Protein AF-A0A0C5XT90-F1 (afdb_monomer_lite)

pLDDT: mean 80.11, std 12.16, range [28.3, 94.81]

Structure (mmCIF, N/CA/C/O backbone):
data_AF-A0A0C5XT90-F1
#
_entry.id   AF-A0A0C5XT90-F1
#
loop_
_atom_site.group_PDB
_atom_site.id
_atom_site.type_symbol
_atom_site.label_atom_id
_atom_site.label_alt_id
_atom_site.label_comp_id
_atom_site.label_asym_id
_atom_site.label_entity_id
_atom_site.label_seq_id
_atom_site.pdbx_PDB_ins_code
_atom_site.Cartn_x
_atom_site.Cartn_y
_atom_site.Cartn_z
_atom_site.occupancy
_atom_site.B_iso_or_equiv
_atom_site.auth_seq_id
_atom_site.auth_comp_id
_atom_site.auth_asym_id
_atom_site.auth_atom_id
_atom_site.pdbx_PDB_model_num
ATOM 1 N N . MET A 1 1 ? -34.344 -8.336 -0.051 1.00 32.56 1 MET A N 1
ATOM 2 C CA . MET A 1 1 ? -32.950 -7.925 -0.331 1.00 32.56 1 MET A CA 1
ATOM 3 C C . MET A 1 1 ? -32.038 -8.802 0.507 1.00 32.56 1 MET A C 1
ATOM 5 O O . MET A 1 1 ? -32.197 -8.804 1.716 1.00 32.56 1 MET A O 1
ATOM 9 N N . ARG A 1 2 ? -31.184 -9.629 -0.109 1.00 28.30 2 ARG A N 1
ATOM 10 C CA . ARG A 1 2 ? -30.210 -10.451 0.628 1.00 28.30 2 ARG A CA 1
ATOM 11 C C . ARG A 1 2 ? -28.995 -9.582 0.935 1.00 28.30 2 ARG A C 1
ATOM 13 O O . ARG A 1 2 ? -28.299 -9.183 0.006 1.00 28.30 2 ARG A O 1
ATOM 20 N N . GLU A 1 3 ? -28.778 -9.278 2.208 1.00 34.88 3 GLU A N 1
ATOM 21 C CA . GLU A 1 3 ? -27.531 -8.685 2.687 1.00 34.88 3 GLU A CA 1
ATOM 22 C C . GLU A 1 3 ? -26.372 -9.619 2.315 1.00 34.88 3 GLU A C 1
ATOM 24 O O . GLU A 1 3 ? -26.352 -10.796 2.684 1.00 34.88 3 GLU A O 1
ATOM 29 N N . GLN A 1 4 ? -25.430 -9.120 1.511 1.00 30.73 4 GLN A N 1
ATOM 30 C CA . GLN A 1 4 ? -24.188 -9.831 1.231 1.00 30.73 4 GLN A CA 1
ATOM 31 C C . GLN A 1 4 ? -23.351 -9.836 2.512 1.00 30.73 4 GLN A C 1
ATOM 33 O O . GLN A 1 4 ? -22.736 -8.836 2.875 1.00 30.73 4 GLN A O 1
ATOM 38 N N . LEU A 1 5 ? -23.374 -10.980 3.198 1.00 31.75 5 LEU A N 1
ATOM 39 C CA . LEU A 1 5 ? -22.486 -11.332 4.305 1.00 31.75 5 LEU A CA 1
ATOM 40 C C . LEU A 1 5 ? -21.018 -10.987 3.981 1.00 31.75 5 LEU A C 1
ATOM 42 O O . LEU A 1 5 ? -20.616 -11.060 2.814 1.00 31.75 5 LEU A O 1
ATOM 46 N N . PRO A 1 6 ? -20.189 -10.669 4.993 1.00 38.31 6 PRO A N 1
ATOM 47 C CA . PRO A 1 6 ? -18.766 -10.450 4.781 1.00 38.31 6 PRO A CA 1
ATOM 48 C C . PRO A 1 6 ? -18.140 -11.702 4.155 1.00 38.31 6 PRO A C 1
ATOM 50 O O . PRO A 1 6 ? -18.377 -12.826 4.601 1.00 38.31 6 PRO A O 1
ATOM 53 N N . LEU A 1 7 ? -17.363 -11.479 3.094 1.00 38.12 7 LEU A N 1
ATOM 54 C CA . LEU A 1 7 ? -16.611 -12.485 2.343 1.00 38.12 7 LEU A CA 1
ATOM 55 C C . LEU A 1 7 ? -15.957 -13.497 3.294 1.00 38.12 7 LEU A C 1
ATOM 57 O O . LEU A 1 7 ? -15.260 -13.111 4.238 1.00 38.12 7 LEU A O 1
ATOM 61 N N . ARG A 1 8 ? -16.193 -14.795 3.062 1.00 36.00 8 ARG A N 1
ATOM 62 C CA . ARG A 1 8 ? -15.641 -15.855 3.915 1.00 36.00 8 ARG A CA 1
ATOM 63 C C . ARG A 1 8 ? -14.102 -15.772 3.907 1.00 36.00 8 ARG A C 1
ATOM 65 O O . ARG A 1 8 ? -13.520 -15.550 2.846 1.00 36.00 8 ARG A O 1
ATOM 72 N N . PRO A 1 9 ? -13.409 -16.047 5.030 1.00 40.91 9 PRO A N 1
ATOM 73 C CA . PRO A 1 9 ? -11.946 -15.920 5.159 1.00 40.91 9 PRO A CA 1
ATOM 74 C C . PRO A 1 9 ? -11.095 -16.734 4.160 1.00 40.91 9 PRO A C 1
ATOM 76 O O . PRO A 1 9 ? -9.882 -16.538 4.075 1.00 40.91 9 PRO A O 1
ATOM 79 N N . ALA A 1 10 ? -11.706 -17.664 3.418 1.00 51.47 10 ALA A N 1
ATOM 80 C CA . ALA A 1 10 ? -11.056 -18.552 2.459 1.00 51.47 10 ALA A CA 1
ATOM 81 C C . ALA A 1 10 ? -11.166 -18.104 0.988 1.00 51.47 10 ALA A C 1
ATOM 83 O O . ALA A 1 10 ? -10.516 -18.713 0.142 1.00 51.47 10 ALA A O 1
ATOM 84 N N . GLU A 1 11 ? -11.961 -17.078 0.675 1.00 69.88 11 GLU A N 1
ATOM 85 C CA . GLU A 1 11 ? -12.307 -16.737 -0.706 1.00 69.88 11 GLU A CA 1
ATOM 86 C C . GLU A 1 11 ? -11.321 -15.730 -1.316 1.00 69.88 11 GLU A C 1
ATOM 88 O O . GLU A 1 11 ? -10.961 -14.722 -0.704 1.00 69.88 11 GLU A O 1
ATOM 93 N N . PHE A 1 12 ? -10.858 -16.026 -2.531 1.00 81.94 12 PHE A N 1
ATOM 94 C CA . PHE A 1 12 ? -10.057 -15.104 -3.325 1.00 81.94 12 PHE A CA 1
ATOM 95 C C . PHE A 1 12 ? -10.968 -14.047 -3.941 1.00 81.94 12 PHE A C 1
ATOM 97 O O . PHE A 1 12 ? -11.920 -14.373 -4.649 1.00 81.94 12 PHE A O 1
ATOM 104 N N . VAL A 1 13 ? -10.652 -12.778 -3.709 1.00 86.81 13 VAL A N 1
ATOM 105 C CA . VAL A 1 13 ? -11.411 -11.644 -4.249 1.00 86.81 13 VAL A CA 1
ATOM 106 C C . VAL A 1 13 ? -10.569 -10.842 -5.212 1.00 86.81 13 VAL A C 1
ATOM 108 O O . VAL A 1 13 ? -9.346 -10.826 -5.102 1.00 86.81 13 VAL A O 1
ATOM 111 N N . LYS A 1 14 ? -11.213 -10.138 -6.144 1.00 88.50 14 LYS A N 1
ATOM 112 C CA . LYS A 1 14 ? -10.517 -9.242 -7.074 1.00 88.50 14 LYS A CA 1
ATOM 113 C C . LYS A 1 14 ? -9.660 -8.269 -6.284 1.00 88.50 14 LYS A C 1
ATOM 115 O O . LYS A 1 14 ? -10.138 -7.697 -5.313 1.00 88.50 14 LYS A O 1
ATOM 120 N N . ILE A 1 15 ? -8.421 -8.043 -6.705 1.00 89.19 15 ILE A N 1
ATOM 121 C CA . ILE A 1 15 ? -7.445 -7.246 -5.947 1.00 89.19 15 ILE A CA 1
ATOM 122 C C . ILE A 1 15 ? -7.966 -5.866 -5.512 1.00 89.19 15 ILE A C 1
ATOM 124 O O . ILE A 1 15 ? -7.702 -5.428 -4.394 1.00 89.19 15 ILE A O 1
ATOM 128 N N . ARG A 1 16 ? -8.771 -5.210 -6.356 1.00 88.38 16 ARG A N 1
ATOM 129 C CA . ARG A 1 16 ? -9.437 -3.941 -6.035 1.00 88.38 16 ARG A CA 1
ATOM 130 C C . ARG A 1 16 ? -10.463 -4.086 -4.912 1.00 88.38 16 ARG A C 1
ATOM 132 O O . ARG A 1 16 ? -10.484 -3.270 -3.997 1.00 88.38 16 ARG A O 1
ATOM 139 N N . ASP A 1 17 ? -11.313 -5.102 -4.991 1.00 86.25 17 ASP A N 1
ATOM 140 C CA . ASP A 1 17 ? -12.311 -5.391 -3.957 1.00 86.25 17 ASP A CA 1
ATOM 141 C C . ASP A 1 17 ? -11.611 -5.852 -2.672 1.00 86.25 17 ASP A C 1
ATOM 143 O O . ASP A 1 17 ? -12.034 -5.517 -1.570 1.00 86.25 17 ASP A O 1
ATOM 147 N N . GLY A 1 18 ? -10.461 -6.512 -2.825 1.00 87.06 18 GLY A N 1
ATOM 148 C CA . GLY A 1 18 ? -9.518 -6.811 -1.765 1.00 87.06 18 GLY A CA 1
ATOM 149 C C . GLY A 1 18 ? -9.015 -5.551 -1.062 1.00 87.06 18 GLY A C 1
ATOM 150 O O . GLY A 1 18 ? -9.067 -5.467 0.156 1.00 87.06 18 GLY A O 1
ATOM 151 N N . TYR A 1 19 ? -8.599 -4.528 -1.805 1.00 89.06 19 TYR A N 1
ATOM 152 C CA . TYR A 1 19 ? -8.209 -3.245 -1.217 1.00 89.06 19 TYR A CA 1
ATOM 153 C C . TYR A 1 19 ? -9.380 -2.555 -0.490 1.00 89.06 19 TYR A C 1
ATOM 155 O O . TYR A 1 19 ? -9.215 -2.062 0.622 1.00 89.06 19 TYR A O 1
ATOM 163 N N . ILE A 1 20 ? -10.589 -2.578 -1.060 1.00 86.12 20 ILE A N 1
ATOM 164 C CA . ILE A 1 20 ? -11.799 -2.015 -0.429 1.00 86.12 20 ILE A CA 1
ATOM 165 C C . ILE A 1 20 ? -12.125 -2.740 0.888 1.00 86.12 20 ILE A C 1
ATOM 167 O O . ILE A 1 20 ? -12.405 -2.102 1.904 1.00 86.12 20 ILE A O 1
ATOM 171 N N . ALA A 1 21 ? -12.049 -4.070 0.893 1.00 80.94 21 ALA A N 1
ATOM 172 C CA . ALA A 1 21 ? -12.290 -4.883 2.079 1.00 80.94 21 ALA A CA 1
ATOM 173 C C . ALA A 1 21 ? -11.153 -4.769 3.111 1.00 80.94 21 ALA A C 1
ATOM 175 O O . ALA A 1 21 ? -11.422 -4.737 4.312 1.00 80.94 21 ALA A O 1
ATOM 176 N N . PHE A 1 22 ? -9.902 -4.618 2.665 1.00 81.94 22 PHE A N 1
ATOM 177 C CA . PHE A 1 22 ? -8.748 -4.286 3.509 1.00 81.94 22 PHE A CA 1
ATOM 178 C C . PHE A 1 22 ? -8.941 -2.936 4.211 1.00 81.94 22 PHE A C 1
ATOM 180 O O . PHE A 1 22 ? -8.519 -2.751 5.354 1.00 81.94 22 PHE A O 1
ATOM 187 N N . LEU A 1 23 ? -9.672 -2.024 3.560 1.00 79.69 23 LEU A N 1
ATOM 188 C CA . LEU A 1 23 ? -10.110 -0.763 4.139 1.00 79.69 23 LEU A CA 1
ATOM 189 C C . LEU A 1 23 ? -11.369 -0.859 5.034 1.00 79.69 23 LEU A C 1
ATOM 191 O O . LEU A 1 23 ? -11.885 0.169 5.473 1.00 79.69 23 LEU A O 1
ATOM 195 N N . LYS A 1 24 ? -11.922 -2.059 5.266 1.00 76.81 24 LYS A N 1
ATOM 196 C CA . LYS A 1 24 ? -13.203 -2.279 5.971 1.00 76.81 24 LYS A CA 1
ATOM 197 C C . LYS A 1 24 ? -14.369 -1.450 5.408 1.00 76.81 24 LYS A C 1
ATOM 199 O O . LYS A 1 24 ? -15.300 -1.098 6.129 1.00 76.81 24 LYS A O 1
ATOM 204 N N . ARG A 1 25 ? -14.338 -1.135 4.111 1.00 78.31 25 ARG A N 1
ATOM 205 C CA . ARG A 1 25 ? -15.450 -0.459 3.434 1.00 78.31 25 ARG A CA 1
ATOM 206 C C . ARG A 1 25 ? -16.503 -1.483 2.992 1.00 78.31 25 ARG A C 1
ATOM 208 O O . ARG A 1 25 ? -16.140 -2.625 2.700 1.00 78.31 25 ARG A O 1
ATOM 215 N N . PRO A 1 26 ? -17.791 -1.096 2.920 1.00 73.94 26 PRO A N 1
ATOM 216 C CA . PRO A 1 26 ? -18.847 -1.979 2.437 1.00 73.94 26 PRO A CA 1
ATOM 217 C C . PRO A 1 26 ? -18.529 -2.556 1.054 1.00 73.94 26 PRO A C 1
ATOM 219 O O . PRO A 1 26 ? -17.969 -1.866 0.190 1.00 73.94 26 PRO A O 1
ATOM 222 N N . ALA A 1 27 ? -18.918 -3.810 0.826 1.00 68.12 27 ALA A N 1
ATOM 223 C CA . ALA A 1 27 ? -18.843 -4.419 -0.497 1.00 68.12 27 ALA A CA 1
ATOM 224 C C . ALA A 1 27 ? -19.627 -3.573 -1.517 1.00 68.12 27 ALA A C 1
ATOM 226 O O . ALA A 1 27 ? -20.701 -3.056 -1.217 1.00 68.12 27 ALA A O 1
ATOM 227 N N . GLY A 1 28 ? -19.064 -3.387 -2.712 1.00 72.50 28 GLY A N 1
ATOM 228 C CA . GLY A 1 28 ? -19.656 -2.535 -3.749 1.00 72.50 28 GLY A CA 1
ATOM 229 C C . GLY A 1 28 ? -19.322 -1.042 -3.638 1.00 72.50 28 GLY A C 1
ATOM 230 O O . GLY A 1 28 ? -19.725 -0.279 -4.515 1.00 72.50 28 GLY A O 1
ATOM 231 N N . THR A 1 29 ? -18.540 -0.611 -2.636 1.00 82.19 29 THR A N 1
ATOM 232 C CA . THR A 1 29 ? -18.035 0.772 -2.578 1.00 82.19 29 THR A CA 1
ATOM 233 C C . THR A 1 29 ? -17.266 1.113 -3.861 1.00 82.19 29 THR A C 1
ATOM 235 O O . THR A 1 29 ? -16.325 0.420 -4.256 1.00 82.19 29 THR A O 1
ATOM 238 N N . ALA A 1 30 ? -17.651 2.199 -4.533 1.00 85.31 30 ALA A N 1
ATOM 239 C CA . ALA A 1 30 ? -16.932 2.667 -5.710 1.00 85.31 30 ALA A CA 1
ATOM 240 C C . ALA A 1 30 ? -15.522 3.129 -5.309 1.00 85.31 30 ALA A C 1
ATOM 242 O O . ALA A 1 30 ? -15.357 3.876 -4.350 1.00 85.31 30 ALA A O 1
ATOM 243 N N . LEU A 1 31 ? -14.491 2.743 -6.068 1.00 84.56 31 LEU A N 1
ATOM 244 C CA . LEU A 1 31 ? -13.114 3.166 -5.781 1.00 84.56 31 LEU A CA 1
ATOM 245 C C . LEU A 1 31 ? -12.967 4.689 -5.841 1.00 84.56 31 LEU A C 1
ATOM 247 O O . LEU A 1 31 ? -12.172 5.248 -5.100 1.00 84.56 31 LEU A O 1
ATOM 251 N N . THR A 1 32 ? -13.780 5.351 -6.664 1.00 86.06 32 THR A N 1
ATOM 252 C CA . THR A 1 32 ? -13.848 6.812 -6.769 1.00 86.06 32 THR A CA 1
ATOM 253 C C . THR A 1 32 ? -14.343 7.494 -5.494 1.00 86.06 32 THR A C 1
ATOM 255 O O . THR A 1 32 ? -14.062 8.670 -5.303 1.00 86.06 32 THR A O 1
ATOM 258 N N . ALA A 1 33 ? -15.034 6.767 -4.607 1.00 83.69 33 ALA A N 1
ATOM 259 C CA . ALA A 1 33 ? -15.420 7.248 -3.280 1.00 83.69 33 ALA A CA 1
ATOM 260 C C . ALA A 1 33 ? -14.286 7.119 -2.241 1.00 83.69 33 ALA A C 1
ATOM 262 O O . ALA A 1 33 ? -14.395 7.651 -1.142 1.00 83.69 33 ALA A O 1
ATOM 263 N N . ILE A 1 34 ? -13.209 6.396 -2.570 1.00 84.62 34 ILE A N 1
ATOM 264 C CA . ILE A 1 34 ? -12.036 6.182 -1.706 1.00 84.62 34 ILE A CA 1
ATOM 265 C C . ILE A 1 34 ? -10.848 7.007 -2.213 1.00 84.62 34 ILE A C 1
ATOM 267 O O . ILE A 1 34 ? -10.128 7.615 -1.422 1.00 84.62 34 ILE A O 1
ATOM 271 N N . ILE A 1 35 ? -10.643 7.022 -3.530 1.00 86.69 35 ILE A N 1
ATOM 272 C CA . ILE A 1 35 ? -9.590 7.763 -4.220 1.00 86.69 35 ILE A CA 1
ATOM 273 C C . ILE A 1 35 ? -10.256 8.583 -5.330 1.00 86.69 35 ILE A C 1
ATOM 275 O O . ILE A 1 35 ? -10.792 7.984 -6.267 1.00 86.69 35 ILE A O 1
ATOM 279 N N . PRO A 1 36 ? -10.217 9.926 -5.262 1.00 86.69 36 PRO A N 1
ATOM 280 C CA . PRO A 1 36 ? -10.809 10.791 -6.272 1.00 86.69 36 PRO A CA 1
ATOM 281 C C . PRO A 1 36 ? -10.319 10.475 -7.688 1.00 86.69 36 PRO A C 1
ATOM 283 O O . PRO A 1 36 ? -9.172 10.080 -7.914 1.00 86.69 36 PRO A O 1
ATOM 286 N N . THR A 1 37 ? -11.184 10.698 -8.676 1.00 86.19 37 THR A N 1
ATOM 287 C CA . THR A 1 37 ? -10.867 10.488 -10.098 1.00 86.19 37 THR A CA 1
ATOM 288 C C . THR A 1 37 ? -9.695 11.341 -10.577 1.00 86.19 37 THR A C 1
ATOM 290 O O . THR A 1 37 ? -8.911 10.870 -11.400 1.00 86.19 37 THR A O 1
ATOM 293 N N . SER A 1 38 ? -9.530 12.551 -10.034 1.00 83.50 38 SER A N 1
ATOM 294 C CA . SER A 1 38 ? -8.382 13.428 -10.296 1.00 83.50 38 SER A CA 1
ATOM 295 C C . SER A 1 38 ? -7.058 12.757 -9.921 1.00 83.50 38 SER A C 1
ATOM 297 O O . SER A 1 38 ? -6.127 12.730 -10.725 1.00 83.50 38 SER A O 1
ATOM 299 N N . VAL A 1 39 ? -7.003 12.124 -8.747 1.00 83.56 39 VAL A N 1
ATOM 300 C CA . VAL A 1 39 ? -5.829 11.400 -8.241 1.00 83.56 39 VAL A CA 1
ATOM 301 C C . VAL A 1 39 ? -5.545 10.154 -9.076 1.00 83.56 39 VAL A C 1
ATOM 303 O O . VAL A 1 39 ? -4.409 9.935 -9.499 1.00 83.56 39 VAL A O 1
ATOM 306 N N . LEU A 1 40 ? -6.575 9.361 -9.389 1.00 85.38 40 LEU A N 1
ATOM 307 C CA . LEU A 1 40 ? -6.431 8.199 -10.275 1.00 85.38 40 LEU A CA 1
ATOM 308 C C . LEU A 1 40 ? -5.920 8.613 -11.667 1.00 85.38 40 LEU A C 1
ATOM 310 O O . LEU A 1 40 ? -5.049 7.951 -12.239 1.00 85.38 40 LEU A O 1
ATOM 314 N N . GLY A 1 41 ? -6.417 9.735 -12.196 1.00 84.50 41 GLY A N 1
ATOM 315 C CA . GLY A 1 41 ? -5.968 10.325 -13.455 1.00 84.50 41 GLY A CA 1
ATOM 316 C C . GLY A 1 41 ? -4.523 10.827 -13.402 1.00 84.50 41 GLY A C 1
ATOM 317 O O . GLY A 1 41 ? -3.761 10.606 -14.350 1.00 84.50 41 GLY A O 1
ATOM 318 N N . ALA A 1 42 ? -4.111 11.439 -12.290 1.00 82.56 42 ALA A N 1
ATOM 319 C CA . ALA A 1 42 ? -2.737 11.875 -12.060 1.00 82.56 42 ALA A CA 1
ATOM 320 C C . ALA A 1 42 ? -1.769 10.682 -12.011 1.00 82.56 42 ALA A C 1
ATOM 322 O O . ALA A 1 42 ? -0.760 10.692 -12.719 1.00 82.56 42 ALA A O 1
ATOM 323 N N . MET A 1 43 ? -2.118 9.614 -11.282 1.00 82.75 43 MET A N 1
ATOM 324 C CA . MET A 1 43 ? -1.344 8.365 -11.233 1.00 82.75 43 MET A CA 1
ATOM 325 C C . MET A 1 43 ? -1.200 7.724 -12.620 1.00 82.75 43 MET A C 1
ATOM 327 O O . MET A 1 43 ? -0.101 7.342 -13.025 1.00 82.75 43 MET A O 1
ATOM 331 N N . ALA A 1 44 ? -2.295 7.639 -13.382 1.00 84.44 44 ALA A N 1
ATOM 332 C CA . ALA A 1 44 ? -2.275 7.107 -14.743 1.00 84.44 44 ALA A CA 1
ATOM 333 C C . ALA A 1 44 ? -1.408 7.961 -15.685 1.00 84.44 44 ALA A C 1
ATOM 335 O O . ALA A 1 44 ? -0.640 7.432 -16.492 1.00 84.44 44 ALA A O 1
ATOM 336 N N . SER A 1 45 ? -1.499 9.287 -15.570 1.00 83.81 45 SER A N 1
ATOM 337 C CA . SER A 1 45 ? -0.708 10.228 -16.368 1.00 83.81 45 SER A CA 1
ATOM 338 C C . SER A 1 45 ? 0.779 10.147 -16.032 1.00 83.81 45 SER A C 1
ATOM 340 O O . SER A 1 45 ? 1.608 10.097 -16.943 1.00 83.81 45 SER A O 1
ATOM 342 N N . ALA A 1 46 ? 1.123 10.069 -14.745 1.00 79.88 46 ALA A N 1
ATOM 343 C CA . ALA A 1 46 ? 2.491 9.867 -14.290 1.00 79.88 46 ALA A CA 1
ATOM 344 C C . ALA A 1 46 ? 3.069 8.554 -14.832 1.00 79.88 46 ALA A C 1
ATOM 346 O O . ALA A 1 46 ? 4.153 8.562 -15.410 1.00 79.88 46 ALA A O 1
ATOM 347 N N . ALA A 1 47 ? 2.305 7.460 -14.789 1.00 79.62 47 ALA A N 1
ATOM 348 C CA . ALA A 1 47 ? 2.738 6.179 -15.343 1.00 79.62 47 ALA A CA 1
ATOM 349 C C . ALA A 1 47 ? 3.011 6.228 -16.852 1.00 79.62 47 ALA A C 1
ATOM 351 O O . ALA A 1 47 ? 4.032 5.713 -17.324 1.00 79.62 47 ALA A O 1
ATOM 352 N N . LYS A 1 48 ? 2.146 6.901 -17.623 1.00 82.81 48 LYS A N 1
ATOM 353 C CA . LYS A 1 48 ? 2.361 7.112 -19.064 1.00 82.81 48 LYS A CA 1
ATOM 354 C C . LYS A 1 48 ? 3.615 7.951 -19.334 1.00 82.81 48 LYS A C 1
ATOM 356 O O . LYS A 1 48 ? 4.414 7.587 -20.202 1.00 82.81 48 LYS A O 1
ATOM 361 N N . ARG A 1 49 ? 3.829 9.039 -18.581 1.00 80.00 49 ARG A N 1
ATOM 362 C CA . ARG A 1 49 ? 5.044 9.872 -18.681 1.00 80.00 49 ARG A CA 1
ATOM 363 C C . ARG A 1 49 ? 6.300 9.074 -18.330 1.00 80.00 49 ARG A C 1
ATOM 365 O O . ARG A 1 49 ? 7.256 9.084 -19.107 1.00 80.00 49 ARG A O 1
ATOM 372 N N . GLY A 1 50 ? 6.263 8.308 -17.242 1.00 77.44 50 GLY A N 1
ATOM 373 C CA . GLY A 1 50 ? 7.352 7.434 -16.811 1.00 77.44 50 GLY A CA 1
ATOM 374 C C . GLY A 1 50 ? 7.692 6.354 -17.844 1.00 77.44 50 GLY A C 1
ATOM 375 O O . GLY A 1 50 ? 8.866 6.052 -18.064 1.00 77.44 50 GLY A O 1
ATOM 376 N N . ARG A 1 51 ? 6.693 5.788 -18.540 1.00 79.12 51 ARG A N 1
ATOM 377 C CA . ARG A 1 51 ? 6.917 4.874 -19.679 1.00 79.12 51 ARG A CA 1
ATOM 378 C C . ARG A 1 51 ? 7.606 5.586 -20.846 1.00 79.12 51 ARG A C 1
ATOM 380 O O . ARG A 1 51 ? 8.621 5.095 -21.335 1.00 79.12 51 ARG A O 1
ATOM 387 N N . LYS A 1 52 ? 7.103 6.752 -21.272 1.00 81.75 52 LYS A N 1
ATOM 388 C CA . LYS A 1 52 ? 7.688 7.532 -22.382 1.00 81.75 52 LYS A CA 1
ATOM 389 C C . LYS A 1 52 ? 9.144 7.917 -22.096 1.00 81.75 52 LYS A C 1
ATOM 391 O O . LYS A 1 52 ? 10.002 7.745 -22.958 1.00 81.75 52 LYS A O 1
ATOM 396 N N . ARG A 1 53 ? 9.434 8.372 -20.873 1.00 77.81 53 ARG A N 1
ATOM 397 C CA . ARG A 1 53 ? 10.792 8.701 -20.418 1.00 77.81 53 ARG A CA 1
ATOM 398 C C . ARG A 1 53 ? 11.715 7.483 -20.447 1.00 77.81 53 ARG A C 1
ATOM 400 O O . ARG A 1 53 ? 12.811 7.587 -20.988 1.00 77.81 53 ARG A O 1
ATOM 407 N N . ARG A 1 54 ? 11.290 6.334 -19.907 1.00 77.31 54 ARG A N 1
ATOM 408 C CA . ARG A 1 54 ? 12.089 5.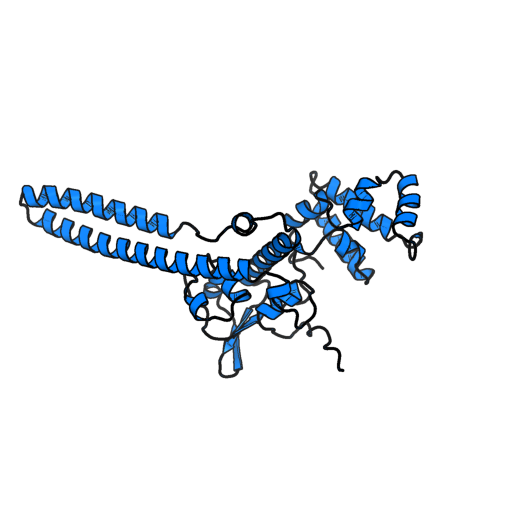093 -19.948 1.00 77.31 54 ARG A CA 1
ATOM 409 C C . ARG A 1 54 ? 12.393 4.656 -21.372 1.00 77.31 54 ARG A C 1
ATOM 411 O O . ARG A 1 54 ? 13.541 4.341 -21.655 1.00 77.31 54 ARG A O 1
ATOM 418 N N . ASN A 1 55 ? 11.412 4.714 -22.270 1.00 81.25 55 ASN A N 1
ATOM 419 C CA . ASN A 1 55 ? 11.641 4.420 -23.684 1.00 81.25 55 ASN A CA 1
ATOM 420 C C . ASN A 1 55 ? 12.697 5.359 -24.284 1.00 81.25 55 ASN A C 1
ATOM 422 O O . ASN A 1 55 ? 13.620 4.884 -24.934 1.00 81.25 55 ASN A O 1
ATOM 426 N N . GLY A 1 56 ? 12.619 6.666 -24.006 1.00 83.50 56 GLY A N 1
ATOM 427 C CA . GLY A 1 56 ? 13.637 7.628 -24.441 1.00 83.50 56 GLY A CA 1
ATOM 428 C C . GLY A 1 56 ? 15.030 7.339 -23.870 1.00 83.50 56 GLY A C 1
ATOM 429 O O . GLY A 1 56 ? 16.017 7.404 -24.595 1.00 83.50 56 GLY A O 1
ATOM 430 N N . LEU A 1 57 ? 15.121 6.955 -22.593 1.00 84.31 57 LEU A N 1
ATOM 431 C CA . LEU A 1 57 ? 16.388 6.589 -21.951 1.00 84.31 57 LEU A CA 1
ATOM 432 C C . LEU A 1 57 ? 16.970 5.283 -22.505 1.00 84.31 57 LEU A C 1
ATOM 434 O O . LEU A 1 57 ? 18.180 5.200 -22.689 1.00 84.31 57 LEU A O 1
ATOM 438 N N . HIS A 1 58 ? 16.137 4.286 -22.810 1.00 83.19 58 HIS A N 1
ATOM 439 C CA . HIS A 1 58 ? 16.573 3.063 -23.487 1.00 83.19 58 HIS A CA 1
ATOM 440 C C . HIS A 1 58 ? 17.073 3.347 -24.903 1.00 83.19 58 HIS A C 1
ATOM 442 O O . HIS A 1 58 ? 18.095 2.804 -25.314 1.00 83.19 58 HIS A O 1
ATOM 448 N N . LEU A 1 59 ? 16.403 4.240 -25.630 1.00 86.38 59 LEU A N 1
ATOM 449 C CA . LEU A 1 59 ? 16.820 4.651 -26.967 1.00 86.38 59 LEU A CA 1
ATOM 450 C C . LEU A 1 59 ? 18.155 5.412 -26.921 1.00 86.38 59 LEU A C 1
ATOM 452 O O . LEU A 1 59 ? 19.043 5.133 -27.719 1.00 86.38 59 LEU A O 1
ATOM 456 N N . ALA A 1 60 ? 18.346 6.283 -25.924 1.00 84.31 60 ALA A N 1
ATOM 457 C CA . ALA A 1 60 ? 19.623 6.953 -25.674 1.00 84.31 60 ALA A CA 1
ATOM 458 C C . ALA A 1 60 ? 20.744 5.969 -25.292 1.00 84.31 60 ALA A C 1
ATOM 460 O O . ALA A 1 60 ? 21.873 6.127 -25.748 1.00 84.31 60 ALA A O 1
ATOM 461 N N . GLN A 1 61 ? 20.446 4.932 -24.497 1.00 84.50 61 GLN A N 1
ATOM 462 C CA . GLN A 1 61 ? 21.402 3.860 -24.194 1.00 84.50 61 GLN A CA 1
ATOM 463 C C . GLN A 1 61 ? 21.811 3.098 -25.458 1.00 84.50 61 GLN A C 1
ATOM 465 O O . GLN A 1 61 ? 23.001 2.891 -25.672 1.00 84.50 61 GLN A O 1
ATOM 470 N N . LEU A 1 62 ? 20.849 2.709 -26.300 1.00 87.81 62 LEU A N 1
ATOM 471 C CA . LEU A 1 62 ? 21.112 2.006 -27.559 1.00 87.81 62 LEU A CA 1
ATOM 472 C C . LEU A 1 62 ? 21.935 2.864 -28.525 1.00 87.81 62 LEU A C 1
ATOM 474 O O . LEU A 1 62 ? 22.946 2.399 -29.043 1.00 87.81 62 LEU A O 1
ATOM 478 N N . ALA A 1 63 ? 21.549 4.127 -28.717 1.00 87.00 63 ALA A N 1
ATOM 479 C CA . ALA A 1 63 ? 22.286 5.063 -29.562 1.00 87.00 63 ALA A CA 1
ATOM 480 C C . ALA A 1 63 ? 23.724 5.265 -29.060 1.00 87.00 63 ALA A C 1
ATOM 482 O O . ALA A 1 63 ? 24.667 5.256 -29.844 1.00 87.00 63 ALA A O 1
ATOM 483 N N . SER A 1 64 ? 23.904 5.375 -27.744 1.00 86.25 64 SER A N 1
ATOM 484 C CA . SER A 1 64 ? 25.223 5.484 -27.127 1.00 86.25 64 SER A CA 1
ATOM 485 C C . SER A 1 64 ? 26.094 4.240 -27.364 1.00 86.25 64 SER A C 1
ATOM 487 O O . SER A 1 64 ? 27.270 4.382 -27.692 1.00 86.25 64 SER A O 1
ATOM 489 N N . VAL A 1 65 ? 25.529 3.028 -27.295 1.00 88.50 65 VAL A N 1
ATOM 490 C CA . VAL A 1 65 ? 26.260 1.791 -27.634 1.00 88.50 65 VAL A CA 1
ATOM 491 C C . VAL A 1 65 ? 26.747 1.821 -29.085 1.00 88.50 65 VAL A C 1
ATOM 493 O O . VAL A 1 65 ? 27.904 1.496 -29.340 1.00 88.50 65 VAL A O 1
ATOM 496 N N . VAL A 1 66 ? 25.907 2.263 -30.026 1.00 90.69 66 VAL A N 1
ATOM 497 C CA . VAL A 1 66 ? 26.296 2.408 -31.440 1.00 90.69 66 VAL A CA 1
ATOM 498 C C . VAL A 1 66 ? 27.439 3.417 -31.604 1.00 90.69 66 VAL A C 1
ATOM 500 O O . VAL A 1 66 ? 28.400 3.137 -32.318 1.00 90.69 66 VAL A O 1
ATOM 503 N N . VAL A 1 67 ? 27.384 4.554 -30.904 1.00 88.62 67 VAL A N 1
ATOM 504 C CA . VAL A 1 67 ? 28.451 5.573 -30.922 1.00 88.62 67 VAL A CA 1
ATOM 505 C C . VAL A 1 67 ? 29.766 5.027 -30.361 1.00 88.62 67 VAL A C 1
ATOM 507 O O . VAL A 1 67 ? 30.822 5.273 -30.939 1.00 88.62 67 VAL A O 1
ATOM 510 N N . VAL A 1 68 ? 29.721 4.250 -29.275 1.00 88.06 68 VAL A N 1
ATOM 511 C CA . VAL A 1 68 ? 30.918 3.610 -28.704 1.00 88.06 68 VAL A CA 1
ATOM 512 C C . VAL A 1 68 ? 31.505 2.577 -29.669 1.00 88.06 68 VAL A C 1
ATOM 514 O O . VAL A 1 68 ? 32.720 2.531 -29.837 1.00 88.06 68 VAL A O 1
ATOM 517 N N . LEU A 1 69 ? 30.673 1.782 -30.349 1.00 88.69 69 LEU A N 1
ATOM 518 C CA . LEU A 1 69 ? 31.148 0.830 -31.360 1.00 88.69 69 LEU A CA 1
ATOM 519 C C . LEU A 1 69 ? 31.825 1.544 -32.538 1.00 88.69 69 LEU A C 1
ATOM 521 O O . LEU A 1 69 ? 32.908 1.139 -32.953 1.00 88.69 69 LEU A O 1
ATOM 525 N N . LEU A 1 70 ? 31.237 2.640 -33.029 1.00 87.69 70 LEU A N 1
ATOM 526 C CA . LEU A 1 70 ? 31.834 3.461 -34.086 1.00 87.69 70 LEU A CA 1
ATOM 527 C C . LEU A 1 70 ? 33.176 4.066 -33.645 1.00 87.69 70 LEU A C 1
ATOM 529 O O . LEU A 1 70 ? 34.141 4.057 -34.404 1.00 87.69 70 LEU A O 1
ATOM 533 N N . ALA A 1 71 ? 33.257 4.539 -32.401 1.00 85.56 71 ALA A N 1
ATOM 534 C CA . ALA A 1 71 ? 34.485 5.066 -31.820 1.00 85.56 71 ALA A CA 1
ATOM 535 C C . ALA A 1 71 ? 35.614 4.024 -31.781 1.00 85.56 71 ALA A C 1
ATOM 537 O O . ALA A 1 71 ? 36.748 4.337 -32.136 1.00 85.56 71 ALA A O 1
ATOM 538 N N . VAL A 1 72 ? 35.307 2.778 -31.403 1.00 87.69 72 VAL A N 1
ATOM 539 C CA . VAL A 1 72 ? 36.283 1.675 -31.391 1.00 87.69 72 VAL A CA 1
ATOM 540 C C . VAL A 1 72 ? 36.826 1.401 -32.796 1.00 87.69 72 VAL A C 1
ATOM 542 O O . VAL A 1 72 ? 38.034 1.237 -32.957 1.00 87.69 72 VAL A O 1
ATOM 545 N N . VAL A 1 73 ? 35.963 1.414 -33.819 1.00 87.62 73 VAL A N 1
ATOM 546 C CA . VAL A 1 73 ? 36.377 1.239 -35.224 1.00 87.62 73 VAL A CA 1
ATOM 547 C C . VAL A 1 73 ? 37.296 2.378 -35.682 1.00 87.62 73 VAL A C 1
ATOM 549 O O . VAL A 1 73 ? 38.328 2.119 -36.296 1.00 87.62 73 VAL A O 1
ATOM 552 N N . LEU A 1 74 ? 36.970 3.629 -35.342 1.00 83.81 74 LEU A N 1
ATOM 553 C CA . LEU A 1 74 ? 37.784 4.800 -35.697 1.00 83.81 74 LEU A CA 1
ATOM 554 C C . LEU A 1 74 ? 39.160 4.799 -35.014 1.00 83.81 74 LEU A C 1
ATOM 556 O O . LEU A 1 74 ? 40.158 5.147 -35.639 1.00 83.81 74 LEU A O 1
ATOM 560 N N . ILE A 1 75 ? 39.237 4.357 -33.757 1.00 83.12 75 ILE A N 1
ATOM 561 C CA . ILE A 1 75 ? 40.510 4.218 -33.030 1.00 83.12 75 ILE A CA 1
ATOM 562 C C . ILE A 1 75 ? 41.382 3.118 -33.658 1.00 83.12 75 ILE A C 1
ATOM 564 O O . ILE A 1 75 ? 42.602 3.275 -33.763 1.00 83.12 75 ILE A O 1
ATOM 568 N N . ALA A 1 76 ? 40.764 2.023 -34.114 1.00 84.00 76 ALA A N 1
ATOM 569 C CA . ALA A 1 76 ? 41.456 0.902 -34.749 1.00 84.00 76 ALA A CA 1
ATOM 570 C C . ALA A 1 76 ? 42.014 1.230 -36.147 1.00 84.00 76 ALA A C 1
ATOM 572 O O . ALA A 1 76 ? 42.936 0.554 -36.596 1.00 84.00 76 ALA A O 1
ATOM 573 N N . ALA A 1 77 ? 41.512 2.275 -36.814 1.00 80.00 77 ALA A N 1
ATOM 574 C CA . ALA A 1 77 ? 41.951 2.684 -38.152 1.00 80.00 77 ALA A CA 1
ATOM 575 C C . ALA A 1 77 ? 43.376 3.286 -38.206 1.00 80.00 77 ALA A C 1
ATOM 577 O O . ALA A 1 77 ? 43.873 3.554 -39.294 1.00 80.00 77 ALA A O 1
ATOM 578 N N . GLN A 1 78 ? 44.033 3.502 -37.056 1.00 70.38 78 GLN A N 1
ATOM 579 C CA . GLN A 1 78 ? 45.425 3.979 -36.911 1.00 70.38 78 GLN A CA 1
ATOM 580 C C . GLN A 1 78 ? 45.789 5.321 -37.589 1.00 70.38 78 GLN A C 1
ATOM 582 O O . GLN A 1 78 ? 46.946 5.736 -37.543 1.00 70.38 78 GLN A O 1
ATOM 587 N N . ASP A 1 79 ? 44.817 6.053 -38.133 1.00 79.75 79 ASP A N 1
ATOM 588 C CA . ASP A 1 79 ? 44.976 7.444 -38.562 1.00 79.75 79 ASP A CA 1
ATOM 589 C C . ASP A 1 79 ? 44.854 8.403 -37.360 1.00 79.75 79 ASP A C 1
ATOM 591 O O . ASP A 1 79 ? 43.945 8.274 -36.540 1.00 79.75 79 ASP A O 1
ATOM 595 N N . ARG A 1 80 ? 45.751 9.395 -37.245 1.00 75.12 80 ARG A N 1
ATOM 596 C CA . ARG A 1 80 ? 45.787 10.341 -36.109 1.00 75.12 80 ARG A CA 1
ATOM 597 C C . ARG A 1 80 ? 44.495 11.149 -35.975 1.00 75.12 80 ARG A C 1
ATOM 599 O O . ARG A 1 80 ? 44.072 11.433 -34.854 1.00 75.12 80 ARG A O 1
ATOM 606 N N . ILE A 1 81 ? 43.864 11.516 -37.092 1.00 77.31 81 ILE A N 1
ATOM 607 C CA . ILE A 1 81 ? 42.610 12.289 -37.089 1.00 77.31 81 ILE A CA 1
ATOM 608 C C . ILE A 1 81 ? 41.435 11.380 -36.687 1.00 77.31 81 ILE A C 1
ATOM 610 O O . ILE A 1 81 ? 40.613 11.750 -35.838 1.00 77.31 81 ILE A O 1
ATOM 614 N N . ALA A 1 82 ? 41.390 10.157 -37.224 1.00 74.00 82 ALA A N 1
ATOM 615 C CA . ALA A 1 82 ? 40.409 9.140 -36.842 1.00 74.00 82 ALA A CA 1
ATOM 616 C C . ALA A 1 82 ? 40.525 8.726 -35.360 1.00 74.00 82 ALA A C 1
ATOM 618 O O . ALA A 1 82 ? 39.519 8.590 -34.667 1.00 74.00 82 ALA A O 1
ATOM 619 N N . GLN A 1 83 ? 41.744 8.613 -34.828 1.00 76.12 83 GLN A N 1
ATOM 620 C CA . GLN A 1 83 ? 41.985 8.287 -33.421 1.00 76.12 83 GLN A CA 1
ATOM 621 C C . GLN A 1 83 ? 41.498 9.385 -32.470 1.00 76.12 83 GLN A C 1
ATOM 623 O O . GLN A 1 83 ? 40.820 9.084 -31.485 1.00 76.12 83 GLN A O 1
ATOM 628 N N . GLY A 1 84 ? 41.804 10.655 -32.762 1.00 77.12 84 GLY A N 1
ATOM 629 C CA . GLY A 1 84 ? 41.367 11.781 -31.931 1.00 77.12 84 GLY A CA 1
ATOM 630 C C . GLY A 1 84 ? 39.842 11.911 -31.877 1.00 77.12 84 GLY A C 1
ATOM 631 O O . GLY A 1 84 ? 39.263 12.046 -30.798 1.00 77.12 84 GLY A O 1
ATOM 632 N N . SER A 1 85 ? 39.179 11.798 -33.031 1.00 79.69 85 SER A N 1
ATOM 633 C CA . SER A 1 85 ? 37.711 11.823 -33.117 1.00 79.69 85 SER A CA 1
ATOM 634 C C . SER A 1 85 ? 37.061 10.601 -32.456 1.00 79.69 85 SER A C 1
ATOM 636 O O . SER A 1 85 ? 36.074 10.746 -31.731 1.00 79.69 85 SER A O 1
ATOM 638 N N . GLY A 1 86 ? 37.652 9.414 -32.615 1.00 74.88 86 GLY A N 1
ATOM 639 C CA . GLY A 1 86 ? 37.220 8.195 -31.938 1.00 74.88 86 GLY A CA 1
ATOM 640 C C . GLY A 1 86 ? 37.278 8.310 -30.412 1.00 74.88 86 GLY A C 1
ATOM 641 O O . GLY A 1 86 ? 36.314 7.953 -29.739 1.00 74.88 86 GLY A O 1
ATOM 642 N N . LEU A 1 87 ? 38.342 8.887 -29.841 1.00 83.62 87 LEU A N 1
ATOM 643 C CA . LEU A 1 87 ? 38.445 9.061 -28.386 1.00 83.62 87 LEU A CA 1
ATOM 644 C C . LEU A 1 87 ? 37.335 9.973 -27.833 1.00 83.62 87 LEU A C 1
ATOM 646 O O . LEU A 1 87 ? 36.703 9.646 -26.827 1.00 83.62 87 LEU A O 1
ATOM 650 N N . VAL A 1 88 ? 37.055 11.090 -28.516 1.00 85.88 88 VAL A N 1
ATOM 651 C CA . VAL A 1 88 ? 35.987 12.032 -28.135 1.00 85.88 88 VAL A CA 1
ATOM 652 C C . VAL A 1 88 ? 34.616 11.353 -28.173 1.00 85.88 88 VAL A C 1
ATOM 654 O O . VAL A 1 88 ? 33.835 11.484 -27.227 1.00 85.88 88 VAL A O 1
ATOM 657 N N . LEU A 1 89 ? 34.335 10.581 -29.226 1.00 84.56 89 LEU A N 1
ATOM 658 C CA . LEU A 1 89 ? 33.088 9.824 -29.355 1.00 84.56 89 LEU A CA 1
ATOM 659 C C . LEU A 1 89 ? 32.951 8.749 -28.272 1.00 84.56 89 LEU A C 1
ATOM 661 O O . LEU A 1 89 ? 31.856 8.561 -27.740 1.00 84.56 89 LEU A O 1
ATOM 665 N N . LEU A 1 90 ? 34.047 8.086 -27.894 1.00 86.56 90 LEU A N 1
ATOM 666 C CA . LEU A 1 90 ? 34.047 7.075 -26.839 1.00 86.56 90 LEU A CA 1
ATOM 667 C C . LEU A 1 90 ? 33.691 7.681 -25.475 1.00 86.56 90 LEU A C 1
ATOM 669 O O . LEU A 1 90 ? 32.855 7.127 -24.759 1.00 86.56 90 LEU A O 1
ATOM 673 N N . PHE A 1 91 ? 34.257 8.844 -25.137 1.00 84.69 91 PHE A N 1
ATOM 674 C CA . PHE A 1 91 ? 33.913 9.565 -23.907 1.00 84.69 91 PHE A CA 1
ATOM 675 C C . PHE A 1 91 ? 32.472 10.087 -23.925 1.00 84.69 91 PHE A C 1
ATOM 677 O O . PHE A 1 91 ? 31.734 9.885 -22.959 1.00 84.69 91 PHE A O 1
ATOM 684 N N . ALA A 1 92 ? 32.039 10.716 -25.021 1.00 83.81 92 ALA A N 1
ATOM 685 C CA . ALA A 1 92 ? 30.676 11.233 -25.149 1.00 83.81 92 ALA A CA 1
ATOM 686 C C . ALA A 1 92 ? 29.629 10.105 -25.080 1.00 83.81 92 ALA A C 1
ATOM 688 O O . ALA A 1 92 ? 28.641 10.205 -24.341 1.00 83.81 92 ALA A O 1
ATOM 689 N N . GLY A 1 93 ? 29.875 9.000 -25.790 1.00 79.75 93 GLY A N 1
ATOM 690 C CA . GLY A 1 93 ? 29.068 7.785 -25.755 1.00 79.75 93 GLY A CA 1
ATOM 691 C C . GLY A 1 93 ? 29.040 7.171 -24.355 1.00 79.75 93 GLY A C 1
ATOM 692 O O . GLY A 1 93 ? 27.975 7.046 -23.754 1.00 79.75 93 GLY A O 1
ATOM 693 N N . GLY A 1 94 ? 30.198 6.876 -23.765 1.00 80.44 94 GLY A N 1
ATOM 694 C CA . GLY A 1 94 ? 30.285 6.288 -22.425 1.00 80.44 94 GLY A CA 1
ATOM 695 C C . GLY A 1 94 ? 29.562 7.111 -21.350 1.00 80.44 94 GLY A C 1
ATOM 696 O O . GLY A 1 94 ? 28.768 6.568 -20.575 1.00 80.44 94 GLY A O 1
ATOM 697 N N . CYS A 1 95 ? 29.752 8.434 -21.337 1.00 86.12 95 CYS A N 1
ATOM 698 C CA . CYS A 1 95 ? 29.087 9.335 -20.393 1.00 86.12 95 CYS A CA 1
ATOM 699 C C . CYS A 1 95 ? 27.563 9.359 -20.575 1.00 86.12 95 CYS A C 1
ATOM 701 O O . CYS A 1 95 ? 26.827 9.275 -19.587 1.00 86.12 95 CYS A O 1
ATOM 703 N N . THR A 1 96 ? 27.072 9.422 -21.818 1.00 82.19 96 THR A N 1
ATOM 704 C CA . THR A 1 96 ? 25.626 9.390 -22.101 1.00 82.19 96 THR A CA 1
ATOM 705 C C . THR A 1 96 ? 24.991 8.055 -21.717 1.00 82.19 96 THR A C 1
ATOM 707 O O . THR A 1 96 ? 23.896 8.056 -21.149 1.00 82.19 96 THR A O 1
ATOM 710 N N . PHE A 1 97 ? 25.687 6.928 -21.904 1.00 83.62 97 PHE A N 1
ATOM 711 C CA . PHE A 1 97 ? 25.226 5.619 -21.433 1.00 83.62 97 PHE A CA 1
ATOM 712 C C . PHE A 1 97 ? 25.068 5.588 -19.911 1.00 83.62 97 PHE A C 1
ATOM 714 O O . PHE A 1 97 ? 24.011 5.214 -19.392 1.00 83.62 97 PHE A O 1
ATOM 721 N N . VAL A 1 98 ? 26.110 6.000 -19.180 1.00 83.00 98 VAL A N 1
ATOM 722 C CA . VAL A 1 98 ? 26.115 5.998 -17.709 1.00 83.00 98 VAL A CA 1
ATOM 723 C C . VAL A 1 98 ? 25.043 6.938 -17.168 1.00 83.00 98 VAL A C 1
ATOM 725 O O . VAL A 1 98 ? 24.305 6.564 -16.253 1.00 83.00 98 VAL A O 1
ATOM 728 N N . TRP A 1 99 ? 24.911 8.129 -17.752 1.00 86.69 99 TRP A N 1
ATOM 729 C CA . TRP A 1 99 ? 23.871 9.087 -17.395 1.00 86.69 99 TRP A CA 1
ATOM 730 C C . TRP A 1 99 ? 22.471 8.516 -17.627 1.00 86.69 99 TRP A C 1
ATOM 732 O O . TRP A 1 99 ? 21.656 8.501 -16.702 1.00 86.69 99 TRP A O 1
ATOM 742 N N . ALA A 1 100 ? 22.200 7.969 -18.817 1.00 79.06 100 ALA A N 1
ATOM 743 C CA . ALA A 1 100 ? 20.895 7.406 -19.144 1.00 79.06 100 ALA A CA 1
ATOM 744 C C . ALA A 1 100 ? 20.563 6.211 -18.239 1.00 79.06 100 ALA A C 1
ATOM 746 O O . ALA A 1 100 ? 19.437 6.074 -17.763 1.00 79.06 100 ALA A O 1
ATOM 747 N N . ARG A 1 101 ? 21.560 5.373 -17.926 1.00 78.69 101 ARG A N 1
ATOM 748 C CA . ARG A 1 101 ? 21.435 4.241 -16.996 1.00 78.69 101 ARG A CA 1
ATOM 749 C C . ARG A 1 101 ? 21.180 4.670 -15.556 1.00 78.69 101 ARG A C 1
ATOM 751 O O . ARG A 1 101 ? 20.362 4.039 -14.893 1.00 78.69 101 ARG A O 1
ATOM 758 N N . LYS A 1 102 ? 21.833 5.725 -15.059 1.00 75.81 102 LYS A N 1
ATOM 759 C CA . LYS A 1 102 ? 21.542 6.283 -13.727 1.00 75.81 102 LYS A CA 1
ATOM 760 C C . LYS A 1 102 ? 20.145 6.901 -13.691 1.00 75.81 102 LYS A C 1
ATOM 762 O O . LYS A 1 102 ? 19.375 6.610 -12.784 1.00 75.81 102 LYS A O 1
ATOM 767 N N . ARG A 1 103 ? 19.779 7.678 -14.713 1.00 74.00 103 ARG A N 1
ATOM 768 C CA . ARG A 1 103 ? 18.480 8.360 -14.797 1.00 74.00 103 ARG A CA 1
ATOM 769 C C . ARG A 1 103 ? 17.299 7.404 -14.976 1.00 74.00 103 ARG A C 1
ATOM 771 O O . ARG A 1 103 ? 16.188 7.748 -14.579 1.00 74.00 103 ARG A O 1
ATOM 778 N N . ALA A 1 104 ? 17.535 6.216 -15.533 1.00 67.56 104 ALA A N 1
ATOM 779 C CA . ALA A 1 104 ? 16.545 5.144 -15.632 1.00 67.56 104 ALA A CA 1
ATOM 780 C C . ALA A 1 104 ? 16.243 4.460 -14.285 1.00 67.56 104 ALA A C 1
ATOM 782 O O . ALA A 1 104 ? 15.240 3.762 -14.188 1.00 67.56 104 ALA A O 1
ATOM 783 N N . LYS A 1 105 ? 17.088 4.653 -13.259 1.00 61.81 105 LYS A N 1
ATOM 784 C CA . LYS A 1 105 ? 16.884 4.120 -11.899 1.00 61.81 105 LYS A CA 1
ATOM 785 C C . LYS A 1 105 ? 16.137 5.075 -10.960 1.00 61.81 105 LYS A C 1
ATOM 787 O O . LYS A 1 105 ? 15.796 4.670 -9.856 1.00 61.81 105 LYS A O 1
ATOM 792 N N . VAL A 1 106 ? 15.950 6.337 -11.349 1.00 61.12 106 VAL A N 1
ATOM 793 C CA . VAL A 1 106 ? 15.265 7.346 -10.523 1.00 61.12 106 VAL A CA 1
ATOM 794 C C . VAL A 1 106 ? 13.754 7.140 -10.638 1.00 61.12 106 VAL A C 1
ATOM 796 O O . VAL A 1 106 ? 13.244 7.160 -11.763 1.00 61.12 106 VAL A O 1
ATOM 799 N N . ARG A 1 107 ? 13.075 6.953 -9.494 1.00 57.97 107 ARG A N 1
ATOM 800 C CA . ARG A 1 107 ? 11.613 6.790 -9.411 1.00 57.97 107 ARG A CA 1
ATOM 801 C C . ARG A 1 107 ? 10.916 8.078 -9.859 1.00 57.97 107 ARG A C 1
ATOM 803 O O . ARG A 1 107 ? 11.368 9.162 -9.514 1.00 57.97 107 ARG A O 1
ATOM 810 N N . ASP A 1 108 ? 9.840 7.935 -10.629 1.00 59.31 108 ASP A N 1
ATOM 811 C CA . ASP A 1 108 ? 8.935 9.019 -11.070 1.00 59.31 108 ASP A CA 1
ATOM 812 C C . ASP A 1 108 ? 7.502 8.721 -10.562 1.00 59.31 108 ASP A C 1
ATOM 814 O O . ASP A 1 108 ? 6.503 8.979 -11.243 1.00 59.31 108 ASP A O 1
ATOM 818 N N . GLU A 1 109 ? 7.389 8.079 -9.389 1.00 55.59 109 GLU A N 1
ATOM 819 C CA . GLU A 1 109 ? 6.123 8.056 -8.650 1.00 55.59 109 GLU A CA 1
ATOM 820 C C . GLU A 1 109 ? 5.881 9.475 -8.146 1.00 55.59 109 GLU A C 1
ATOM 822 O O . GLU A 1 109 ? 6.763 9.994 -7.465 1.00 55.59 109 GLU A O 1
ATOM 827 N N . PRO A 1 110 ? 4.726 10.100 -8.439 1.00 57.34 110 PRO A N 1
ATOM 828 C CA . PRO A 1 110 ? 4.342 11.254 -7.661 1.00 57.34 110 PRO A CA 1
ATOM 829 C C . PRO A 1 110 ? 4.220 10.759 -6.225 1.00 57.34 110 PRO A C 1
ATOM 831 O O . PRO A 1 110 ? 3.448 9.830 -5.948 1.00 57.34 110 PRO A O 1
ATOM 834 N N . GLU A 1 111 ? 5.061 11.291 -5.341 1.00 60.16 111 GLU A N 1
ATOM 835 C CA . GLU A 1 111 ? 5.008 10.920 -3.935 1.00 60.16 111 GLU A CA 1
ATOM 836 C C . GLU A 1 111 ? 3.598 11.210 -3.415 1.00 60.16 111 GLU A C 1
ATOM 838 O O . GLU A 1 111 ? 2.881 12.058 -3.948 1.00 60.16 111 GLU A O 1
ATOM 843 N N . ILE A 1 112 ? 3.164 10.502 -2.370 1.00 58.47 112 ILE A N 1
ATOM 844 C CA . ILE A 1 112 ? 1.843 10.757 -1.774 1.00 58.47 112 ILE A CA 1
ATOM 845 C C . ILE A 1 112 ? 1.697 12.257 -1.449 1.00 58.47 112 ILE A C 1
ATOM 847 O O . ILE A 1 112 ? 0.620 12.812 -1.621 1.00 58.47 112 ILE A O 1
ATOM 851 N N . GLU A 1 113 ? 2.795 12.916 -1.076 1.00 53.91 113 GLU A N 1
ATOM 852 C CA . GLU A 1 113 ? 2.887 14.353 -0.806 1.00 53.91 113 GLU A CA 1
ATOM 853 C C . GLU A 1 113 ? 2.752 15.232 -2.065 1.00 53.91 113 GLU A C 1
ATOM 855 O O . GLU A 1 113 ? 2.168 16.304 -1.983 1.00 53.91 113 GLU A O 1
ATOM 860 N N . GLU A 1 114 ? 3.187 14.771 -3.243 1.00 57.28 114 GLU A N 1
ATOM 861 C CA . GLU A 1 114 ? 2.993 15.476 -4.524 1.00 57.28 114 GLU A CA 1
ATOM 862 C C . GLU A 1 114 ? 1.575 15.301 -5.092 1.00 57.28 114 GLU A C 1
ATOM 864 O O . GLU A 1 114 ? 1.086 16.135 -5.854 1.00 57.28 114 GLU A O 1
ATOM 869 N N . ILE A 1 115 ? 0.907 14.196 -4.744 1.00 60.69 115 ILE A N 1
ATOM 870 C CA . ILE A 1 115 ? -0.492 13.932 -5.109 1.00 60.69 115 ILE A CA 1
ATOM 871 C C . ILE A 1 115 ? -1.453 14.747 -4.229 1.00 60.69 115 ILE A C 1
ATOM 873 O O . ILE A 1 115 ? -2.548 15.102 -4.670 1.00 60.69 115 ILE A O 1
ATOM 877 N N . LEU A 1 116 ? -1.064 15.029 -2.984 1.00 58.56 116 LEU A N 1
ATOM 878 C CA . LEU A 1 116 ? -1.845 15.803 -2.025 1.00 58.56 116 LEU A CA 1
ATOM 879 C C . LEU A 1 116 ? -1.617 17.304 -2.249 1.00 58.56 116 LEU A C 1
ATOM 881 O O . LEU A 1 116 ? -0.753 17.917 -1.636 1.00 58.56 116 LEU A O 1
ATOM 885 N N . THR A 1 117 ? -2.419 17.918 -3.117 1.00 58.84 117 THR A N 1
ATOM 886 C CA . THR A 1 117 ? -2.407 19.379 -3.318 1.00 58.84 117 THR A CA 1
ATOM 887 C C . THR A 1 117 ? -3.063 20.162 -2.172 1.00 58.84 117 THR A C 1
ATOM 889 O O . THR A 1 117 ? -2.832 21.359 -2.046 1.00 58.84 117 THR A O 1
ATOM 892 N N . GLU A 1 118 ? -3.860 19.502 -1.326 1.00 57.56 118 GLU A N 1
ATOM 893 C CA . GLU A 1 118 ? -4.590 20.081 -0.187 1.00 57.56 118 GLU A CA 1
ATOM 894 C C . GLU A 1 118 ? -4.541 19.125 1.025 1.00 57.56 118 GLU A C 1
ATOM 896 O O . GLU A 1 118 ? -4.307 17.924 0.836 1.00 57.56 118 GLU A O 1
ATOM 901 N N . PRO A 1 119 ? -4.767 19.603 2.270 1.00 56.84 119 PRO A N 1
ATOM 902 C CA . PRO A 1 119 ? -4.703 18.782 3.482 1.00 56.84 119 PRO A CA 1
ATOM 903 C C . PRO A 1 119 ? -5.931 17.862 3.638 1.00 56.84 119 PRO A C 1
ATOM 905 O O . PRO A 1 119 ? -6.652 17.920 4.632 1.00 56.84 119 PRO A O 1
ATOM 908 N N . ASP A 1 120 ? -6.179 16.977 2.670 1.00 69.69 120 ASP A N 1
ATOM 909 C CA . ASP A 1 120 ? -7.165 15.904 2.815 1.00 69.69 120 ASP A CA 1
ATOM 910 C C . ASP A 1 120 ? -6.537 14.715 3.556 1.00 69.69 120 ASP A C 1
ATOM 912 O O . ASP A 1 120 ? -5.944 13.794 2.980 1.00 69.69 120 ASP A O 1
ATOM 916 N N . GLU A 1 121 ? -6.682 14.730 4.882 1.00 73.19 121 GLU A N 1
ATOM 917 C CA . GLU A 1 121 ? -6.207 13.661 5.762 1.00 73.19 121 GLU A CA 1
ATOM 918 C C . GLU A 1 121 ? -6.852 12.298 5.457 1.00 73.19 121 GLU A C 1
ATOM 920 O O . GLU A 1 121 ? -6.270 11.247 5.743 1.00 73.19 121 GLU A O 1
ATOM 925 N N . THR A 1 122 ? -8.052 12.270 4.874 1.00 76.56 122 THR A N 1
ATOM 926 C CA . THR A 1 122 ? -8.740 11.020 4.526 1.00 76.56 122 THR A CA 1
ATOM 927 C C . THR A 1 122 ? -8.154 10.415 3.263 1.00 76.56 122 THR A C 1
ATOM 929 O O . THR A 1 122 ? -7.830 9.225 3.256 1.00 76.56 122 THR A O 1
ATOM 932 N N . LEU A 1 123 ? -7.930 11.228 2.232 1.00 80.19 123 LEU A N 1
ATOM 933 C CA . LEU A 1 123 ? -7.218 10.800 1.034 1.00 80.19 123 LEU A CA 1
ATOM 934 C C . LEU A 1 123 ? -5.794 10.345 1.369 1.00 80.19 123 LEU A C 1
ATOM 936 O O . LEU A 1 123 ? -5.381 9.266 0.943 1.00 80.19 123 LEU A O 1
ATOM 940 N N . ALA A 1 124 ? -5.071 11.102 2.198 1.00 77.44 124 ALA A N 1
ATOM 941 C CA . ALA A 1 124 ? -3.733 10.731 2.647 1.00 77.44 124 ALA A CA 1
ATOM 942 C C . ALA A 1 124 ? -3.720 9.364 3.355 1.00 77.44 124 ALA A C 1
ATOM 944 O O . ALA A 1 124 ? -2.850 8.531 3.091 1.00 77.44 124 ALA A O 1
ATOM 945 N N . ARG A 1 125 ? -4.704 9.093 4.226 1.00 77.88 125 ARG A N 1
ATOM 946 C CA . ARG A 1 125 ? -4.870 7.779 4.876 1.00 77.88 125 ARG A CA 1
ATOM 947 C C . ARG A 1 125 ? -5.151 6.669 3.869 1.00 77.88 125 ARG A C 1
ATOM 949 O O . ARG A 1 125 ? -4.513 5.622 3.945 1.00 77.88 125 ARG A O 1
ATOM 956 N N . ASN A 1 126 ? -6.047 6.895 2.911 1.00 84.75 126 ASN A N 1
ATOM 957 C CA . ASN A 1 126 ? -6.385 5.896 1.897 1.00 84.75 126 ASN A CA 1
ATOM 958 C C . ASN A 1 126 ? -5.181 5.577 0.993 1.00 84.75 126 ASN A C 1
ATOM 960 O O . ASN A 1 126 ? -4.907 4.405 0.732 1.00 84.75 126 ASN A O 1
ATOM 964 N N . LEU A 1 127 ? -4.419 6.589 0.566 1.00 84.75 127 LEU A N 1
ATOM 965 C CA . LEU A 1 127 ? -3.206 6.407 -0.240 1.00 84.75 127 LEU A CA 1
ATOM 966 C C . LEU A 1 127 ? -2.095 5.679 0.529 1.00 84.75 127 LEU A C 1
ATOM 968 O O . LEU A 1 127 ? -1.423 4.821 -0.039 1.00 84.75 127 LEU A O 1
ATOM 972 N N . ARG A 1 128 ? -1.937 5.949 1.829 1.00 81.88 128 ARG A N 1
ATOM 973 C CA . ARG A 1 128 ? -1.016 5.184 2.688 1.00 81.88 128 ARG A CA 1
ATOM 974 C C . ARG A 1 128 ? -1.459 3.733 2.838 1.00 81.88 128 ARG A C 1
ATOM 976 O O . ARG A 1 128 ? -0.656 2.833 2.637 1.00 81.88 128 ARG A O 1
ATOM 983 N N . ALA A 1 129 ? -2.747 3.496 3.086 1.00 84.12 129 ALA A N 1
ATOM 984 C CA . ALA A 1 129 ? -3.297 2.143 3.136 1.00 84.12 129 ALA A CA 1
ATOM 985 C C . ALA A 1 129 ? -3.114 1.384 1.813 1.00 84.12 129 ALA A C 1
ATOM 987 O O . ALA A 1 129 ? -2.946 0.168 1.816 1.00 84.12 129 ALA A O 1
ATOM 988 N N . LEU A 1 130 ? -3.149 2.085 0.678 1.00 88.38 130 LEU A N 1
ATOM 989 C CA . LEU A 1 130 ? -2.888 1.500 -0.633 1.00 88.38 130 LEU A CA 1
ATOM 990 C C . LEU A 1 130 ? -1.428 1.065 -0.781 1.00 88.38 130 LEU A C 1
ATOM 992 O O . LEU A 1 130 ? -1.165 -0.017 -1.305 1.00 88.38 130 LEU A O 1
ATOM 996 N N . ASP A 1 131 ? -0.492 1.881 -0.297 1.00 85.25 131 ASP A N 1
ATOM 997 C CA . ASP A 1 131 ? 0.926 1.526 -0.260 1.00 85.25 131 ASP A CA 1
ATOM 998 C C . ASP A 1 131 ? 1.202 0.351 0.694 1.00 85.25 131 ASP A C 1
ATOM 1000 O O . ASP A 1 131 ? 1.928 -0.577 0.335 1.00 85.25 131 ASP A O 1
ATOM 1004 N N . ASP A 1 132 ? 0.561 0.324 1.863 1.00 84.12 132 ASP A N 1
ATOM 1005 C CA . ASP A 1 132 ? 0.650 -0.797 2.807 1.00 84.12 132 ASP A CA 1
ATOM 1006 C C . ASP A 1 132 ? 0.116 -2.090 2.185 1.00 84.12 132 ASP A C 1
ATOM 1008 O O . ASP A 1 132 ? 0.765 -3.134 2.240 1.00 84.12 132 ASP A O 1
ATOM 1012 N N . PHE A 1 133 ? -1.046 -2.017 1.535 1.00 87.12 133 PHE A N 1
ATOM 1013 C CA . PHE A 1 133 ? -1.655 -3.149 0.845 1.00 87.12 133 PHE A CA 1
ATOM 1014 C C . PHE A 1 133 ? -0.735 -3.705 -0.248 1.00 87.12 133 PHE A C 1
ATOM 1016 O O . PHE A 1 133 ? -0.494 -4.910 -0.333 1.00 87.12 133 PHE A O 1
ATOM 1023 N N . ARG A 1 134 ? -0.150 -2.807 -1.047 1.00 88.06 134 ARG A N 1
ATOM 1024 C CA . ARG A 1 134 ? 0.845 -3.118 -2.078 1.00 88.06 134 ARG A CA 1
ATOM 1025 C C . ARG A 1 134 ? 2.076 -3.819 -1.497 1.00 88.06 134 ARG A C 1
ATOM 1027 O O . ARG A 1 134 ? 2.524 -4.820 -2.057 1.00 88.06 134 ARG A O 1
ATOM 1034 N N . LYS A 1 135 ? 2.607 -3.324 -0.376 1.00 85.88 135 LYS A N 1
ATOM 1035 C CA . LYS A 1 135 ? 3.765 -3.906 0.319 1.00 85.88 135 LYS A CA 1
ATOM 1036 C C . LYS A 1 135 ? 3.463 -5.289 0.896 1.00 85.88 135 LYS A C 1
ATOM 1038 O O . LYS A 1 135 ? 4.281 -6.183 0.718 1.00 85.88 135 LYS A O 1
ATOM 1043 N N . GLN A 1 136 ? 2.292 -5.485 1.504 1.00 85.12 136 GLN A N 1
ATOM 1044 C CA . GLN A 1 136 ? 1.881 -6.788 2.045 1.00 85.12 136 GLN A CA 1
ATOM 1045 C C . GLN A 1 136 ? 1.660 -7.839 0.947 1.00 85.12 136 GLN A C 1
ATOM 1047 O O . GLN A 1 136 ? 1.929 -9.021 1.144 1.00 85.12 136 GLN A O 1
ATOM 1052 N N . ILE A 1 137 ? 1.199 -7.436 -0.241 1.00 87.50 137 ILE A N 1
ATOM 1053 C CA . ILE A 1 137 ? 1.161 -8.348 -1.393 1.00 87.50 137 ILE A CA 1
ATOM 1054 C C . ILE A 1 137 ? 2.586 -8.696 -1.837 1.00 87.50 137 ILE A C 1
ATOM 1056 O O . ILE A 1 137 ? 2.894 -9.858 -2.093 1.00 87.50 137 ILE A O 1
ATOM 1060 N N . ALA A 1 138 ? 3.475 -7.703 -1.908 1.00 86.00 138 ALA A N 1
ATOM 1061 C CA . ALA A 1 138 ? 4.850 -7.915 -2.343 1.00 86.00 138 ALA A CA 1
ATOM 1062 C C . ALA A 1 138 ? 5.671 -8.815 -1.404 1.00 86.00 138 ALA A C 1
ATOM 1064 O O . ALA A 1 138 ? 6.497 -9.591 -1.889 1.00 86.00 138 ALA A O 1
ATOM 1065 N N . SER A 1 139 ? 5.457 -8.722 -0.088 1.00 82.19 139 SER A N 1
ATOM 1066 C CA . SER A 1 139 ? 6.086 -9.603 0.907 1.00 82.19 139 SER A CA 1
ATOM 1067 C C . SER A 1 139 ? 5.522 -11.028 0.878 1.00 82.19 139 SER A C 1
ATOM 1069 O O . SER A 1 139 ? 6.169 -11.947 1.374 1.00 82.19 139 SER A O 1
ATOM 1071 N N . GLY A 1 140 ? 4.357 -11.234 0.251 1.00 77.69 140 GLY A N 1
ATOM 1072 C CA . GLY A 1 140 ? 3.633 -12.507 0.234 1.00 77.69 140 GLY A CA 1
ATOM 1073 C C . GLY A 1 140 ? 2.702 -12.700 1.433 1.00 77.69 140 GLY A C 1
ATOM 1074 O O . GLY A 1 140 ? 2.047 -13.736 1.531 1.0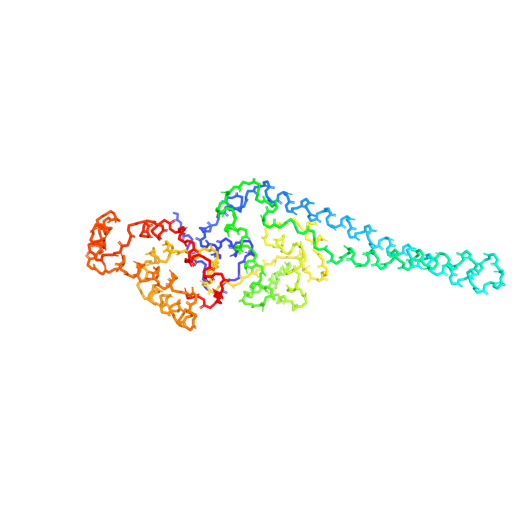0 77.69 140 GLY A O 1
ATOM 1075 N N . ASP A 1 141 ? 2.609 -11.700 2.308 1.00 78.00 141 ASP A N 1
ATOM 1076 C CA . ASP A 1 141 ? 1.730 -11.698 3.473 1.00 78.00 141 ASP A CA 1
ATOM 1077 C C . ASP A 1 141 ? 0.251 -11.744 3.065 1.00 78.00 141 ASP A C 1
ATOM 1079 O O . ASP A 1 141 ? -0.549 -12.498 3.625 1.00 78.00 141 ASP A O 1
ATOM 1083 N N . ILE A 1 142 ? -0.115 -10.976 2.038 1.00 85.19 142 ILE A N 1
ATOM 1084 C CA . ILE A 1 142 ? -1.394 -11.128 1.345 1.00 85.19 142 ILE A CA 1
ATOM 1085 C C . ILE A 1 142 ? -1.161 -12.039 0.145 1.00 85.19 142 ILE A C 1
ATOM 1087 O O . ILE A 1 142 ? -0.530 -11.651 -0.841 1.00 85.19 142 ILE A O 1
ATOM 1091 N N . SER A 1 143 ? -1.699 -13.258 0.223 1.00 85.31 143 SER A N 1
ATOM 1092 C CA . SER A 1 143 ? -1.609 -14.221 -0.874 1.00 85.31 143 SER A CA 1
ATOM 1093 C C . SER A 1 143 ? -2.290 -13.657 -2.118 1.00 85.31 143 SER A C 1
ATOM 1095 O O . SER A 1 143 ? -3.460 -13.268 -2.066 1.00 85.31 143 SER A O 1
ATOM 1097 N N . CYS A 1 144 ? -1.544 -13.616 -3.221 1.00 88.00 144 CYS A N 1
ATOM 1098 C CA . CYS A 1 144 ? -1.980 -13.093 -4.507 1.00 88.00 144 CYS A CA 1
ATOM 1099 C C . CYS A 1 144 ? -1.876 -14.190 -5.570 1.00 88.00 144 CYS A C 1
ATOM 1101 O O . CYS A 1 144 ? -0.840 -14.851 -5.708 1.00 88.00 144 CYS A O 1
ATOM 1103 N N . VAL A 1 145 ? -2.963 -14.388 -6.309 1.00 88.06 145 VAL A N 1
ATOM 1104 C CA . VAL A 1 145 ? -3.076 -15.384 -7.376 1.00 88.06 145 VAL A CA 1
ATOM 1105 C C . VAL A 1 145 ? -3.585 -14.731 -8.651 1.00 88.06 145 VAL A C 1
ATOM 1107 O O . VAL A 1 145 ? -4.344 -13.766 -8.637 1.00 88.06 145 VAL A O 1
ATOM 1110 N N . GLU A 1 146 ? -3.154 -15.282 -9.767 1.00 87.25 146 GLU A N 1
ATOM 1111 C CA . GLU A 1 146 ? -3.663 -14.990 -11.089 1.00 87.25 146 GLU A CA 1
ATOM 1112 C C . GLU A 1 146 ? -4.833 -15.925 -11.400 1.00 87.25 146 GLU A C 1
ATOM 1114 O O . GLU A 1 146 ? -4.699 -17.140 -11.265 1.00 87.25 146 GLU A O 1
ATOM 1119 N N . ARG A 1 147 ? -5.955 -15.379 -11.866 1.00 85.38 147 ARG A N 1
ATOM 1120 C CA . ARG A 1 147 ? -7.035 -16.150 -12.477 1.00 85.38 147 ARG A CA 1
ATOM 1121 C C . ARG A 1 147 ? -6.904 -16.099 -13.994 1.00 85.38 147 ARG A C 1
ATOM 1123 O O . ARG A 1 147 ? -7.131 -15.055 -14.605 1.00 85.38 147 ARG A O 1
ATOM 1130 N N . LEU A 1 148 ? -6.577 -17.242 -14.583 1.00 83.69 148 LEU A N 1
ATOM 1131 C CA . LEU A 1 148 ? -6.460 -17.433 -16.024 1.00 83.69 148 LEU A CA 1
ATOM 1132 C C . LEU A 1 148 ? -7.841 -17.394 -16.718 1.00 83.69 148 LEU A C 1
ATOM 1134 O O . LEU A 1 148 ? -8.867 -17.581 -16.057 1.00 83.69 148 LEU A O 1
ATOM 1138 N N . PRO A 1 149 ? -7.901 -17.155 -18.046 1.00 81.38 149 PRO A N 1
ATOM 1139 C CA . PRO A 1 149 ? -9.165 -17.105 -18.793 1.00 81.38 149 PRO A CA 1
ATOM 1140 C C . PRO A 1 149 ? -9.986 -18.402 -18.740 1.00 81.38 149 PRO A C 1
ATOM 1142 O O . PRO A 1 149 ? -11.208 -18.357 -18.836 1.00 81.38 149 PRO A O 1
ATOM 1145 N N . ASP A 1 150 ? -9.321 -19.543 -18.558 1.00 82.69 150 ASP A N 1
ATOM 1146 C CA . ASP A 1 150 ? -9.928 -20.867 -18.360 1.00 82.69 150 ASP A CA 1
ATOM 1147 C C . ASP A 1 150 ? -10.503 -21.062 -16.939 1.00 82.69 150 ASP A C 1
ATOM 1149 O O . ASP A 1 150 ? -11.111 -22.086 -16.641 1.00 82.69 150 ASP A O 1
ATOM 1153 N N . GLY A 1 151 ? -10.331 -20.072 -16.056 1.00 78.25 151 GLY A N 1
ATOM 1154 C CA . GLY A 1 151 ? -10.773 -20.093 -14.668 1.00 78.25 151 GLY A CA 1
ATOM 1155 C C . GLY A 1 151 ? -9.756 -20.672 -13.684 1.00 78.25 151 GLY A C 1
ATOM 1156 O O . GLY A 1 151 ? -9.996 -20.575 -12.479 1.00 78.25 151 GLY A O 1
ATOM 1157 N N . ASN A 1 152 ? -8.626 -21.209 -14.153 1.00 82.38 152 ASN A N 1
ATOM 1158 C CA . ASN A 1 152 ? -7.603 -21.780 -13.283 1.00 82.38 152 ASN A CA 1
ATOM 1159 C C . ASN A 1 152 ? -6.890 -20.703 -12.458 1.00 82.38 152 ASN A C 1
ATOM 1161 O O . ASN A 1 152 ? -6.614 -19.598 -12.932 1.00 82.38 152 ASN A O 1
ATOM 1165 N N . LEU A 1 153 ? -6.565 -21.047 -11.209 1.00 84.56 153 LEU A N 1
ATOM 1166 C CA . LEU A 1 153 ? -5.826 -20.177 -10.298 1.00 84.56 153 LEU A CA 1
ATOM 1167 C C . LEU A 1 153 ? -4.348 -20.555 -10.292 1.00 84.56 153 LEU A C 1
ATOM 1169 O O . LEU A 1 153 ? -3.981 -21.688 -9.983 1.00 84.56 153 LEU A O 1
ATOM 1173 N N . LYS A 1 154 ? -3.494 -19.581 -10.590 1.00 84.06 154 LYS A N 1
ATOM 1174 C CA . LYS A 1 154 ? -2.043 -19.735 -10.616 1.00 84.06 154 LYS A CA 1
ATOM 1175 C C . LYS A 1 154 ? -1.399 -18.816 -9.574 1.00 84.06 154 LYS A C 1
ATOM 1177 O O . LYS A 1 154 ? -1.654 -17.614 -9.590 1.00 84.06 154 LYS A O 1
ATOM 1182 N N . PRO A 1 155 ? -0.538 -19.326 -8.679 1.00 82.75 155 PRO A N 1
ATOM 1183 C CA . PRO A 1 155 ? 0.199 -18.475 -7.751 1.00 82.75 155 PRO A CA 1
ATOM 1184 C C . PRO A 1 155 ? 1.074 -17.451 -8.480 1.00 82.75 155 PRO A C 1
ATOM 1186 O O . PRO A 1 155 ? 1.770 -17.784 -9.444 1.00 82.75 155 PRO A O 1
ATOM 1189 N N . VAL A 1 156 ? 1.078 -16.208 -7.994 1.00 83.75 156 VAL A N 1
ATOM 1190 C CA . VAL A 1 156 ? 1.976 -15.170 -8.511 1.00 83.75 156 VAL A CA 1
ATOM 1191 C C . VAL A 1 156 ? 3.407 -15.486 -8.063 1.00 83.75 156 VAL A C 1
ATOM 1193 O O . VAL A 1 156 ? 3.672 -15.733 -6.887 1.00 83.75 156 VAL A O 1
ATOM 1196 N N . THR A 1 157 ? 4.354 -15.507 -9.003 1.00 83.12 157 THR A N 1
ATOM 1197 C CA . THR A 1 157 ? 5.752 -15.848 -8.702 1.00 83.12 157 THR A CA 1
ATOM 1198 C C . THR A 1 157 ? 6.425 -14.767 -7.852 1.00 83.12 157 THR A C 1
ATOM 1200 O O . THR A 1 157 ? 6.088 -13.588 -7.937 1.00 83.12 157 THR A O 1
ATOM 1203 N N . LYS A 1 158 ? 7.469 -15.126 -7.090 1.00 80.00 158 LYS A N 1
ATOM 1204 C CA . LYS A 1 158 ? 8.265 -14.146 -6.318 1.00 80.00 158 LYS A CA 1
ATOM 1205 C C . LYS A 1 158 ? 8.837 -13.015 -7.184 1.00 80.00 158 LYS A C 1
ATOM 1207 O O . LYS A 1 158 ? 8.982 -11.894 -6.709 1.00 80.00 158 LYS A O 1
ATOM 1212 N N . SER A 1 159 ? 9.169 -13.289 -8.449 1.00 77.75 159 SER A N 1
ATOM 1213 C CA . SER A 1 159 ? 9.627 -12.262 -9.394 1.00 77.75 159 SER A CA 1
ATOM 1214 C C . SER A 1 159 ? 8.497 -11.322 -9.818 1.00 77.75 159 SER A C 1
ATOM 1216 O O . SER A 1 159 ? 8.718 -10.116 -9.880 1.00 77.75 159 SER A O 1
ATOM 1218 N N . ALA A 1 160 ? 7.291 -11.849 -10.040 1.00 79.19 160 ALA A N 1
ATOM 1219 C CA . ALA A 1 160 ? 6.097 -11.072 -10.355 1.00 79.19 160 ALA A CA 1
ATOM 1220 C C . ALA A 1 160 ? 5.617 -10.225 -9.165 1.00 79.19 160 ALA A C 1
ATOM 1222 O O . ALA A 1 160 ? 5.192 -9.087 -9.354 1.00 79.19 160 ALA A O 1
ATOM 1223 N N . LEU A 1 161 ? 5.771 -10.718 -7.929 1.00 83.06 161 LEU A N 1
ATOM 1224 C CA . LEU A 1 161 ? 5.440 -9.955 -6.720 1.00 83.06 161 LEU A CA 1
ATOM 1225 C C . LEU A 1 161 ? 6.263 -8.661 -6.592 1.00 83.06 161 LEU A C 1
ATOM 1227 O O . LEU A 1 161 ? 5.761 -7.659 -6.087 1.00 83.06 161 LEU A O 1
ATOM 1231 N N . ARG A 1 162 ? 7.491 -8.617 -7.132 1.00 79.00 162 ARG A N 1
ATOM 1232 C CA . ARG A 1 162 ? 8.317 -7.392 -7.135 1.00 79.00 162 ARG A CA 1
ATOM 1233 C C . ARG A 1 162 ? 7.693 -6.250 -7.931 1.00 79.00 162 ARG A C 1
ATOM 1235 O O . ARG A 1 162 ? 7.998 -5.095 -7.654 1.00 79.00 162 ARG A O 1
ATOM 1242 N N . ALA A 1 163 ? 6.815 -6.538 -8.889 1.00 79.81 163 ALA A N 1
ATOM 1243 C CA . ALA A 1 163 ? 6.142 -5.496 -9.653 1.00 79.81 163 ALA A CA 1
ATOM 1244 C C . ALA A 1 163 ? 5.080 -4.740 -8.830 1.00 79.81 163 ALA A C 1
ATOM 1246 O O . ALA A 1 163 ? 4.717 -3.629 -9.212 1.00 79.81 163 ALA A O 1
ATOM 1247 N N . PHE A 1 164 ? 4.670 -5.257 -7.664 1.00 82.25 164 PHE A N 1
ATOM 1248 C CA . PHE A 1 164 ? 3.937 -4.460 -6.679 1.00 82.25 164 PHE A CA 1
ATOM 1249 C C . PHE A 1 164 ? 4.834 -3.402 -6.021 1.00 82.25 164 PHE A C 1
ATOM 1251 O O . PHE A 1 164 ? 4.367 -2.300 -5.777 1.00 82.25 164 PHE A O 1
ATOM 1258 N N . LEU A 1 165 ? 6.130 -3.658 -5.819 1.00 77.62 165 LEU A N 1
ATOM 1259 C CA . LEU A 1 165 ? 7.066 -2.651 -5.287 1.00 77.62 165 LEU A CA 1
ATOM 1260 C C . LEU A 1 165 ? 7.579 -1.667 -6.344 1.00 77.62 165 LEU A C 1
ATOM 1262 O O . LEU A 1 165 ? 8.155 -0.643 -5.991 1.00 77.62 165 LEU A O 1
ATOM 1266 N N . ALA A 1 166 ? 7.417 -1.987 -7.628 1.00 73.25 166 ALA A N 1
ATOM 1267 C CA . ALA A 1 166 ? 7.895 -1.152 -8.720 1.00 73.25 166 ALA A CA 1
ATOM 1268 C C . ALA A 1 166 ? 7.078 0.144 -8.853 1.00 73.25 166 ALA A C 1
ATOM 1270 O O . ALA A 1 166 ? 5.922 0.194 -8.432 1.00 73.25 166 ALA A O 1
ATOM 1271 N N . ASP A 1 167 ? 7.662 1.136 -9.535 1.00 64.31 167 ASP A N 1
ATOM 1272 C CA . ASP A 1 167 ? 7.221 2.543 -9.606 1.00 64.31 167 ASP A CA 1
ATOM 1273 C C . ASP A 1 167 ? 5.796 2.825 -10.084 1.00 64.31 167 ASP A C 1
ATOM 1275 O O . ASP A 1 167 ? 5.409 3.973 -10.175 1.00 64.31 167 ASP A O 1
ATOM 1279 N N . HIS A 1 168 ? 4.982 1.824 -10.400 1.00 71.31 168 HIS A N 1
ATOM 1280 C CA . HIS A 1 168 ? 3.549 2.013 -10.632 1.00 71.31 168 HIS A CA 1
ATOM 1281 C C . HIS A 1 168 ? 2.746 0.765 -10.226 1.00 71.31 168 HIS A C 1
ATOM 1283 O O . HIS A 1 168 ? 1.686 0.493 -10.792 1.00 71.31 168 HIS A O 1
ATOM 1289 N N . GLY A 1 169 ? 3.238 -0.014 -9.253 1.00 76.75 169 GLY A N 1
ATOM 1290 C CA . GLY A 1 169 ? 2.583 -1.229 -8.751 1.00 76.75 169 GLY A CA 1
ATOM 1291 C C . GLY A 1 169 ? 1.181 -0.965 -8.197 1.00 76.75 169 GLY A C 1
ATOM 1292 O O . GLY A 1 169 ? 0.311 -1.828 -8.243 1.00 76.75 169 GLY A O 1
ATOM 1293 N N . THR A 1 170 ? 0.914 0.274 -7.792 1.00 83.00 170 THR A N 1
ATOM 1294 C CA . THR A 1 170 ? -0.409 0.781 -7.419 1.00 83.00 170 THR A CA 1
ATOM 1295 C C . THR A 1 170 ? -1.460 0.569 -8.512 1.00 83.00 170 THR A C 1
ATOM 1297 O O . THR A 1 170 ? -2.599 0.212 -8.212 1.00 83.00 170 THR A O 1
ATOM 1300 N N . LEU A 1 171 ? -1.092 0.710 -9.793 1.00 84.31 171 LEU A N 1
ATOM 1301 C CA . LEU A 1 171 ? -2.023 0.545 -10.917 1.00 84.31 171 LEU A CA 1
ATOM 1302 C C . LEU A 1 171 ? -2.547 -0.887 -11.063 1.00 84.31 171 LEU A C 1
ATOM 1304 O O . LEU A 1 171 ? -3.613 -1.074 -11.644 1.00 84.31 171 LEU A O 1
ATOM 1308 N N . LEU A 1 172 ? -1.846 -1.880 -10.510 1.00 84.88 172 LEU A N 1
ATOM 1309 C CA . LEU A 1 172 ? -2.325 -3.266 -10.440 1.00 84.88 172 LEU A CA 1
ATOM 1310 C C . LEU A 1 172 ? -3.546 -3.402 -9.535 1.00 84.88 172 LEU A C 1
ATOM 1312 O O . LEU A 1 172 ? -4.352 -4.305 -9.720 1.00 84.88 172 LEU A O 1
ATOM 1316 N N . ILE A 1 173 ? -3.659 -2.510 -8.552 1.00 88.75 173 ILE A N 1
ATOM 1317 C CA . ILE A 1 173 ? -4.715 -2.522 -7.546 1.00 88.75 173 ILE A CA 1
ATOM 1318 C C . ILE A 1 173 ? -5.873 -1.627 -7.997 1.00 88.75 173 ILE A C 1
ATOM 1320 O O . ILE A 1 173 ? -7.034 -2.023 -7.913 1.00 88.75 173 ILE A O 1
ATOM 1324 N N . VAL A 1 174 ? -5.573 -0.418 -8.490 1.00 86.38 174 VAL A N 1
ATOM 1325 C CA . VAL A 1 174 ? -6.596 0.620 -8.727 1.00 86.38 174 VAL A CA 1
ATOM 1326 C C . VAL A 1 174 ? -7.122 0.699 -10.162 1.00 86.38 174 VAL A C 1
ATOM 1328 O O . VAL A 1 174 ? -8.204 1.247 -10.373 1.00 86.38 174 VAL A O 1
ATOM 1331 N N . SER A 1 175 ? -6.407 0.155 -11.154 1.00 81.56 175 SER A N 1
ATOM 1332 C CA . SER A 1 175 ? -6.786 0.257 -12.570 1.00 81.56 175 SER A CA 1
ATOM 1333 C C . SER A 1 175 ? -7.221 -1.081 -13.165 1.00 81.56 175 SER A C 1
ATOM 1335 O O . SER A 1 175 ? -6.582 -2.107 -12.950 1.00 81.56 175 SER A O 1
ATOM 1337 N N . ARG A 1 176 ? -8.277 -1.040 -13.989 1.00 74.81 176 ARG A N 1
ATOM 1338 C CA . ARG A 1 176 ? -8.693 -2.150 -14.868 1.00 74.81 176 ARG A CA 1
ATOM 1339 C C . ARG A 1 176 ? -8.112 -2.049 -16.283 1.00 74.81 176 ARG A C 1
ATOM 1341 O O . ARG A 1 176 ? -8.243 -2.989 -17.058 1.00 74.81 176 ARG A O 1
ATOM 1348 N N . ASP A 1 177 ? -7.504 -0.916 -16.633 1.00 79.19 177 ASP A N 1
ATOM 1349 C CA . ASP A 1 177 ? -6.923 -0.705 -17.958 1.00 79.19 177 ASP A CA 1
ATOM 1350 C C . ASP A 1 177 ? -5.582 -1.440 -18.070 1.00 79.19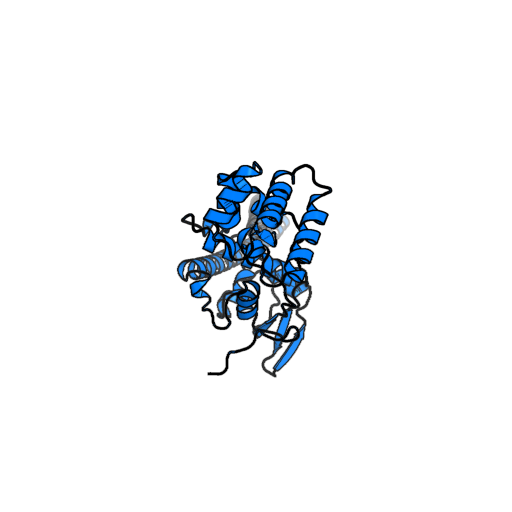 177 ASP A C 1
ATOM 1352 O O . ASP A 1 177 ? -4.563 -1.028 -17.503 1.00 79.19 177 ASP A O 1
ATOM 1356 N N . GLN A 1 178 ? -5.582 -2.522 -18.844 1.00 74.56 178 GLN A N 1
ATOM 1357 C CA . GLN A 1 178 ? -4.399 -3.341 -19.096 1.00 74.56 178 GLN A CA 1
ATOM 1358 C C . GLN A 1 178 ? -3.314 -2.603 -19.902 1.00 74.56 178 GLN A C 1
ATOM 1360 O O . GLN A 1 178 ? -2.149 -3.002 -19.893 1.00 74.56 178 GLN A O 1
ATOM 1365 N N . ASN A 1 179 ? -3.630 -1.485 -20.559 1.00 78.25 179 ASN A N 1
ATOM 1366 C CA . ASN A 1 179 ? -2.607 -0.659 -21.202 1.00 78.25 179 ASN A CA 1
ATOM 1367 C C . ASN A 1 179 ? -1.782 0.114 -20.168 1.00 78.25 179 ASN A C 1
ATOM 1369 O O . ASN A 1 179 ? -0.574 0.296 -20.336 1.00 78.25 179 ASN A O 1
ATOM 1373 N N . LEU A 1 180 ? -2.405 0.534 -19.062 1.00 78.94 180 LEU A N 1
ATOM 1374 C CA . LEU A 1 180 ? -1.707 1.182 -17.948 1.00 78.94 180 LEU A CA 1
ATOM 1375 C C . LEU A 1 180 ? -0.776 0.209 -17.224 1.00 78.94 180 LEU A C 1
ATOM 1377 O O . LEU A 1 180 ? 0.308 0.581 -16.783 1.00 78.94 180 LEU A O 1
ATOM 1381 N N . TRP A 1 181 ? -1.151 -1.061 -17.180 1.00 77.69 181 TRP A N 1
ATOM 1382 C CA . TRP A 1 181 ? -0.327 -2.144 -16.662 1.00 77.69 181 TRP A CA 1
ATOM 1383 C C . TRP A 1 181 ? 1.013 -2.269 -17.408 1.00 77.69 181 TRP A C 1
ATOM 1385 O O . TRP A 1 181 ? 2.055 -2.443 -16.767 1.00 77.69 181 TRP A O 1
ATOM 1395 N N . GLN A 1 182 ? 1.043 -2.064 -18.729 1.00 73.94 182 GLN A N 1
ATOM 1396 C CA . GLN A 1 182 ? 2.292 -2.027 -19.512 1.00 73.94 182 GLN A CA 1
ATOM 1397 C C . GLN A 1 182 ? 3.268 -0.923 -19.066 1.00 73.94 182 GLN A C 1
ATOM 1399 O O . GLN A 1 182 ? 4.437 -0.941 -19.443 1.00 73.94 182 GLN A O 1
ATOM 1404 N N . CYS A 1 183 ? 2.814 0.043 -18.265 1.00 76.06 183 CYS A N 1
ATOM 1405 C CA . CYS A 1 183 ? 3.672 1.076 -17.699 1.00 76.06 183 CYS A CA 1
ATOM 1406 C C . CYS A 1 183 ? 4.453 0.595 -16.459 1.00 76.06 183 CYS A C 1
ATOM 1408 O O . CYS A 1 183 ? 5.247 1.358 -15.924 1.00 76.06 183 CYS A O 1
ATOM 1410 N N . ILE A 1 184 ? 4.296 -0.641 -15.979 1.00 75.12 184 ILE A N 1
ATOM 1411 C CA . ILE A 1 184 ? 5.008 -1.131 -14.782 1.00 75.12 184 ILE A CA 1
ATOM 1412 C C . ILE A 1 184 ? 6.411 -1.656 -15.153 1.00 75.12 184 ILE A C 1
ATOM 1414 O O . ILE A 1 184 ? 6.517 -2.488 -16.056 1.00 75.12 184 ILE A O 1
ATOM 1418 N N . PRO A 1 185 ? 7.497 -1.183 -14.503 1.00 64.88 185 PRO A N 1
ATOM 1419 C CA . PRO A 1 185 ? 8.856 -1.677 -14.757 1.00 64.88 185 PRO A CA 1
ATOM 1420 C C . PRO A 1 185 ? 9.039 -3.176 -14.431 1.00 64.88 185 PRO A C 1
ATOM 1422 O O . PRO A 1 185 ? 8.380 -3.699 -13.540 1.00 64.88 185 PRO A O 1
ATOM 1425 N N . HIS A 1 186 ? 9.986 -3.846 -15.108 1.00 59.50 186 HIS A N 1
ATOM 1426 C CA . HIS A 1 186 ? 10.478 -5.205 -14.785 1.00 59.50 186 HIS A CA 1
ATOM 1427 C C . HIS A 1 186 ? 9.439 -6.357 -14.758 1.00 59.50 186 HIS A C 1
ATOM 1429 O O . HIS A 1 186 ? 9.532 -7.254 -13.923 1.00 59.50 186 HIS A O 1
ATOM 1435 N N . ARG A 1 187 ? 8.460 -6.376 -15.672 1.00 61.50 187 ARG A N 1
ATOM 1436 C CA . ARG A 1 187 ? 7.382 -7.393 -15.703 1.00 61.50 187 ARG A CA 1
ATOM 1437 C C . ARG A 1 187 ? 7.888 -8.848 -15.814 1.00 61.50 187 ARG A C 1
ATOM 1439 O O . ARG A 1 187 ? 8.806 -9.120 -16.582 1.00 61.50 187 ARG A O 1
ATOM 1446 N N . PRO A 1 188 ? 7.238 -9.783 -15.093 1.00 55.66 188 PRO A N 1
ATOM 1447 C CA . PRO A 1 188 ? 6.004 -10.364 -15.619 1.00 55.66 188 PRO A CA 1
ATOM 1448 C C . PRO A 1 188 ? 4.860 -10.273 -14.609 1.00 55.66 188 PRO A C 1
ATOM 1450 O O . PRO A 1 188 ? 4.909 -10.886 -13.552 1.00 55.66 188 PRO A O 1
ATOM 1453 N N . ILE A 1 189 ? 3.808 -9.533 -14.961 1.00 61.44 189 ILE A N 1
ATOM 1454 C CA . ILE A 1 189 ? 2.487 -9.696 -14.350 1.00 61.44 189 ILE A CA 1
ATOM 1455 C C . ILE A 1 189 ? 1.520 -10.045 -15.476 1.00 61.44 189 ILE A C 1
ATOM 1457 O O . ILE A 1 189 ? 1.600 -9.428 -16.547 1.00 61.44 189 ILE A O 1
ATOM 1461 N N . PRO A 1 190 ? 0.643 -11.024 -15.250 1.00 60.22 190 PRO A N 1
ATOM 1462 C CA . PRO A 1 190 ? -0.293 -11.511 -16.244 1.00 60.22 190 PRO A CA 1
ATOM 1463 C C . PRO A 1 190 ? -1.283 -10.471 -16.771 1.00 60.22 190 PRO A C 1
ATOM 1465 O O . PRO A 1 190 ? -1.619 -9.496 -16.104 1.00 60.22 190 PRO A O 1
ATOM 1468 N N . MET A 1 191 ? -1.762 -10.716 -17.992 1.00 65.38 191 MET A N 1
ATOM 1469 C CA . MET A 1 191 ? -2.840 -9.958 -18.650 1.00 65.38 191 MET A CA 1
ATOM 1470 C C . MET A 1 191 ? -4.235 -10.416 -18.193 1.00 65.38 191 MET A C 1
ATOM 1472 O O . MET A 1 191 ? -5.240 -10.116 -18.831 1.00 65.38 191 MET A O 1
ATOM 1476 N N . SER A 1 192 ? -4.302 -11.188 -17.117 1.00 75.00 192 SER A N 1
ATOM 1477 C CA . SER A 1 192 ? -5.519 -11.784 -16.586 1.00 75.00 192 SER A CA 1
ATOM 1478 C C . SER A 1 192 ? -5.826 -11.196 -15.200 1.00 75.00 192 SER A C 1
ATOM 1480 O O . SER A 1 192 ? -5.210 -10.217 -14.769 1.00 75.00 192 SER A O 1
ATOM 1482 N N . GLU A 1 193 ? -6.855 -11.703 -14.529 1.00 85.00 193 GLU A N 1
ATOM 1483 C CA . GLU A 1 193 ? -7.383 -11.076 -13.320 1.00 85.00 193 GLU A CA 1
ATOM 1484 C C . GLU A 1 193 ? -6.556 -11.446 -12.079 1.00 85.00 193 GLU A C 1
ATOM 1486 O O . GLU A 1 193 ? -6.301 -12.617 -11.818 1.00 85.00 193 GLU A O 1
ATOM 1491 N N . LEU A 1 194 ? -6.156 -10.449 -11.284 1.00 87.81 194 LEU A N 1
ATOM 1492 C CA . LEU A 1 194 ? -5.457 -10.667 -10.015 1.00 87.81 194 LEU A CA 1
ATOM 1493 C C . LEU A 1 194 ? -6.455 -10.774 -8.864 1.00 87.81 194 LEU A C 1
ATOM 1495 O O . LEU A 1 194 ? -7.298 -9.887 -8.674 1.00 87.81 194 LEU A O 1
ATOM 1499 N N . LEU A 1 195 ? -6.315 -11.830 -8.069 1.00 88.94 195 LEU A N 1
ATOM 1500 C CA . LEU A 1 195 ? -7.102 -12.070 -6.870 1.00 88.94 195 LEU A CA 1
ATOM 1501 C C . LEU A 1 195 ? -6.215 -12.124 -5.624 1.00 88.94 195 LEU A C 1
ATOM 1503 O O . LEU A 1 195 ? -5.061 -12.539 -5.682 1.00 88.94 195 LEU A O 1
ATOM 1507 N N . VAL A 1 196 ? -6.775 -11.741 -4.482 1.00 89.12 196 VAL A N 1
ATOM 1508 C CA . VAL A 1 196 ? -6.092 -11.699 -3.185 1.00 89.12 196 VAL A CA 1
ATOM 1509 C C . VAL A 1 196 ? -6.925 -12.355 -2.094 1.00 89.12 196 VAL A C 1
ATOM 1511 O O . VAL A 1 196 ? -8.155 -12.363 -2.159 1.00 89.12 196 VAL A O 1
ATOM 1514 N N . LYS A 1 197 ? -6.252 -12.870 -1.064 1.00 86.25 197 LYS A N 1
ATOM 1515 C CA . LYS A 1 197 ? -6.882 -13.441 0.132 1.00 86.25 197 LYS A CA 1
ATOM 1516 C C . LYS A 1 197 ? -6.525 -12.612 1.366 1.00 86.25 197 LYS A C 1
ATOM 1518 O O . LYS A 1 197 ? -5.360 -12.535 1.742 1.00 86.25 197 LYS A O 1
ATOM 1523 N N . LEU A 1 198 ? -7.530 -12.003 2.000 1.00 73.81 198 LEU A N 1
ATOM 1524 C CA . LEU A 1 198 ? -7.317 -10.993 3.049 1.00 73.81 198 LEU A CA 1
ATOM 1525 C C . LEU A 1 198 ? -7.255 -11.519 4.481 1.00 73.81 198 LEU A C 1
ATOM 1527 O O . LEU A 1 198 ? -6.748 -10.805 5.335 1.00 73.81 198 LEU A O 1
ATOM 1531 N N . GLY A 1 199 ? -7.777 -12.713 4.775 1.00 61.66 199 GLY A N 1
ATOM 1532 C CA . GLY A 1 199 ? -7.634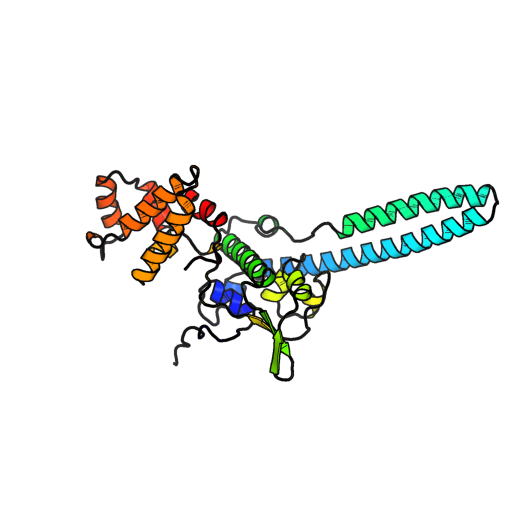 -13.358 6.090 1.00 61.66 199 GLY A CA 1
ATOM 1533 C C . GLY A 1 199 ? -7.824 -12.444 7.316 1.00 61.66 199 GLY A C 1
ATOM 1534 O O . GLY A 1 199 ? -6.998 -12.484 8.215 1.00 61.66 199 GLY A O 1
ATOM 1535 N N . GLY A 1 200 ? -8.848 -11.581 7.338 1.00 60.06 200 GLY A N 1
ATOM 1536 C CA . GLY A 1 200 ? -9.140 -10.691 8.477 1.00 60.06 200 GLY A CA 1
ATOM 1537 C C . GLY A 1 200 ? -8.283 -9.420 8.605 1.00 60.06 200 GLY A C 1
ATOM 1538 O O . GLY A 1 200 ? -8.598 -8.583 9.449 1.00 60.06 200 GLY A O 1
ATOM 1539 N N . ARG A 1 201 ? -7.269 -9.226 7.752 1.00 67.12 201 ARG A N 1
ATOM 1540 C CA . ARG A 1 201 ? -6.293 -8.125 7.845 1.00 67.12 201 ARG A CA 1
ATOM 1541 C C . ARG A 1 201 ? -6.935 -6.743 7.687 1.00 67.12 201 ARG A C 1
ATOM 1543 O O . ARG A 1 201 ? -7.788 -6.535 6.820 1.00 67.12 201 ARG A O 1
ATOM 1550 N N . VAL A 1 202 ? -6.482 -5.795 8.508 1.00 67.12 202 VAL A N 1
ATOM 1551 C CA . VAL A 1 202 ? -6.882 -4.379 8.480 1.00 67.12 202 VAL A CA 1
ATOM 1552 C C . VAL A 1 202 ? -5.728 -3.538 7.947 1.00 67.12 202 VAL A C 1
ATOM 1554 O O . VAL A 1 202 ? -4.573 -3.778 8.293 1.00 67.12 202 VAL A O 1
ATOM 1557 N N . ALA A 1 203 ? -6.039 -2.525 7.136 1.00 66.81 203 ALA A N 1
ATOM 1558 C CA . ALA A 1 203 ? -5.056 -1.522 6.751 1.00 66.81 203 ALA A CA 1
ATOM 1559 C C . ALA A 1 203 ? -4.466 -0.813 7.984 1.00 66.81 203 ALA A C 1
ATOM 1561 O O . ALA A 1 203 ? -5.225 -0.180 8.721 1.00 66.81 203 ALA A O 1
ATOM 1562 N N . PRO A 1 204 ? -3.137 -0.834 8.193 1.00 68.88 204 PRO A N 1
ATOM 1563 C CA . PRO A 1 204 ? -2.491 -0.144 9.312 1.00 68.88 204 PRO A CA 1
ATOM 1564 C C . PRO A 1 204 ? -2.898 1.330 9.424 1.00 68.88 204 PRO A C 1
ATOM 1566 O O . PRO A 1 204 ? -3.232 1.803 10.506 1.00 68.88 204 PRO A O 1
ATOM 1569 N N . ALA A 1 205 ? -2.976 2.034 8.289 1.00 68.00 205 ALA A N 1
ATOM 1570 C CA . ALA A 1 205 ? -3.406 3.432 8.222 1.00 68.00 205 ALA A CA 1
ATOM 1571 C C . ALA A 1 205 ? -4.882 3.687 8.611 1.00 68.00 205 ALA A C 1
ATOM 1573 O O . ALA A 1 205 ? -5.277 4.847 8.748 1.00 68.00 205 ALA A O 1
ATOM 1574 N N . LEU A 1 206 ? -5.699 2.641 8.782 1.00 71.00 206 LEU A N 1
ATOM 1575 C CA . LEU A 1 206 ? -7.068 2.746 9.297 1.00 71.00 206 LEU A CA 1
ATOM 1576 C C . LEU A 1 206 ? -7.190 2.478 10.789 1.00 71.00 206 LEU A C 1
ATOM 1578 O O . LEU A 1 206 ? -8.230 2.795 11.366 1.00 71.00 206 LEU A O 1
ATOM 1582 N N . VAL A 1 207 ? -6.162 1.916 11.421 1.00 79.88 207 VAL A N 1
ATOM 1583 C CA . VAL A 1 207 ? -6.152 1.790 12.872 1.00 79.88 207 VAL A CA 1
ATOM 1584 C C . VAL A 1 207 ? -5.865 3.177 13.445 1.00 79.88 207 VAL A C 1
ATOM 1586 O O . VAL A 1 207 ? -4.793 3.744 13.274 1.00 79.88 207 VAL A O 1
ATOM 1589 N N . THR A 1 208 ? -6.868 3.747 14.098 1.00 82.81 208 THR A N 1
ATOM 1590 C CA . THR A 1 208 ? -6.800 5.002 14.849 1.00 82.81 208 THR A CA 1
ATOM 1591 C C . THR A 1 208 ? -7.282 4.756 16.272 1.00 82.81 208 THR A C 1
ATOM 1593 O O . THR A 1 208 ? -7.896 3.726 16.572 1.00 82.81 208 THR A O 1
ATOM 1596 N N . SER A 1 209 ? -7.055 5.719 17.162 1.00 85.88 209 SER A N 1
ATOM 1597 C CA . SER A 1 209 ? -7.579 5.636 18.526 1.00 85.88 209 SER A CA 1
ATOM 1598 C C . SER A 1 209 ? -9.107 5.499 18.546 1.00 85.88 209 SER A C 1
ATOM 1600 O O . SER A 1 209 ? -9.650 4.773 19.375 1.00 85.88 209 SER A O 1
ATOM 1602 N N . ARG A 1 210 ? -9.799 6.122 17.581 1.00 85.81 210 ARG A N 1
ATOM 1603 C CA . ARG A 1 210 ? -11.254 6.034 17.437 1.00 85.81 210 ARG A CA 1
ATOM 1604 C C . ARG A 1 210 ? -11.708 4.651 16.982 1.00 85.81 210 ARG A C 1
ATOM 1606 O O . ARG A 1 210 ? -12.562 4.052 17.620 1.00 85.81 210 ARG A O 1
ATOM 1613 N N . THR A 1 211 ? -11.108 4.099 15.931 1.00 83.88 211 THR A N 1
ATOM 1614 C CA . THR A 1 211 ? -11.496 2.755 15.467 1.00 83.88 211 THR A CA 1
ATOM 1615 C C . THR A 1 211 ? -11.217 1.679 16.514 1.00 83.88 211 THR A C 1
ATOM 1617 O O . THR A 1 211 ? -11.909 0.669 16.552 1.00 83.88 211 THR A O 1
ATOM 1620 N N . LEU A 1 212 ? -10.208 1.886 17.366 1.00 87.69 212 LEU A N 1
ATOM 1621 C CA . LEU A 1 212 ? -9.941 1.002 18.494 1.00 87.69 212 LEU A CA 1
ATOM 1622 C C . LEU A 1 212 ? -11.036 1.125 19.567 1.00 87.69 212 LEU A C 1
ATOM 1624 O O . LEU A 1 212 ? -11.567 0.101 19.987 1.00 87.69 212 LEU A O 1
ATOM 1628 N N . LEU A 1 213 ? -11.432 2.351 19.934 1.00 88.06 213 LEU A N 1
ATOM 1629 C CA . LEU A 1 213 ? -12.558 2.625 20.844 1.00 88.06 213 LEU A CA 1
ATOM 1630 C C . LEU A 1 213 ? -13.890 2.028 20.366 1.00 88.06 213 LEU A C 1
ATOM 1632 O O . LEU A 1 213 ? -14.651 1.501 21.176 1.00 88.06 213 LEU A O 1
ATOM 1636 N N . ASP A 1 214 ? -14.154 2.091 19.062 1.00 85.12 214 ASP A N 1
ATOM 1637 C CA . ASP A 1 214 ? -15.386 1.594 18.438 1.00 85.12 214 ASP A CA 1
ATOM 1638 C C . ASP A 1 214 ? -15.396 0.062 18.237 1.00 85.12 214 ASP A C 1
ATOM 1640 O O . ASP A 1 214 ? -16.323 -0.478 17.631 1.00 85.12 214 ASP A O 1
ATOM 1644 N N . THR A 1 215 ? -14.380 -0.673 18.711 1.00 83.94 215 THR A N 1
ATOM 1645 C CA . THR A 1 215 ? -14.333 -2.139 18.563 1.00 83.94 215 THR A CA 1
ATOM 1646 C C . THR A 1 215 ? -15.473 -2.784 19.359 1.00 83.94 215 THR A C 1
ATOM 1648 O O . THR A 1 215 ? -15.406 -2.878 20.579 1.00 83.94 215 THR A O 1
ATOM 1651 N N . ALA A 1 216 ? -16.528 -3.236 18.674 1.00 80.38 216 ALA A N 1
ATOM 1652 C CA . ALA A 1 216 ? -17.726 -3.785 19.318 1.00 80.38 216 ALA A CA 1
ATOM 1653 C C . ALA A 1 216 ? -17.450 -5.059 20.139 1.00 80.38 216 ALA A C 1
ATOM 1655 O O . ALA A 1 216 ? -17.956 -5.193 21.248 1.00 80.38 216 ALA A O 1
ATOM 1656 N N . ASP A 1 217 ? -16.624 -5.960 19.609 1.00 83.00 217 ASP A N 1
ATOM 1657 C CA . ASP A 1 217 ? -16.217 -7.205 20.265 1.00 83.00 217 ASP A CA 1
ATOM 1658 C C . ASP A 1 217 ? -15.205 -6.918 21.393 1.00 83.00 217 ASP A C 1
ATOM 1660 O O . ASP A 1 217 ? -14.103 -6.421 21.138 1.00 83.00 217 ASP A O 1
ATOM 1664 N N . GLY A 1 218 ? -15.597 -7.217 22.636 1.00 85.06 218 GLY A N 1
ATOM 1665 C CA . GLY A 1 218 ? -14.766 -7.033 23.828 1.00 85.06 218 GLY A CA 1
ATOM 1666 C C . GLY A 1 218 ? -13.489 -7.876 23.809 1.00 85.06 218 GLY A C 1
ATOM 1667 O O . GLY A 1 218 ? -12.409 -7.344 24.054 1.00 85.06 218 GLY A O 1
ATOM 1668 N N . ASP A 1 219 ? -13.570 -9.140 23.393 1.00 85.00 219 ASP A N 1
ATOM 1669 C CA . ASP A 1 219 ? -12.410 -10.037 23.335 1.00 85.00 219 ASP A CA 1
ATOM 1670 C C . ASP A 1 219 ? -11.414 -9.579 22.262 1.00 85.00 219 ASP A C 1
ATOM 1672 O O . ASP A 1 219 ? -10.190 -9.648 22.423 1.00 85.00 219 ASP A O 1
ATOM 1676 N N . LEU A 1 220 ? -11.926 -9.096 21.125 1.00 81.50 220 LEU A N 1
ATOM 1677 C CA . LEU A 1 220 ? -11.090 -8.507 20.081 1.00 81.50 220 LEU A CA 1
ATOM 1678 C C . LEU A 1 220 ? -10.435 -7.206 20.548 1.00 81.50 220 LEU A C 1
ATOM 1680 O O . LEU A 1 220 ? -9.255 -6.990 20.260 1.00 81.50 220 LEU A O 1
ATOM 1684 N N . PHE A 1 221 ? -11.176 -6.355 21.259 1.00 89.69 221 PHE A N 1
ATOM 1685 C CA . PHE A 1 221 ? -10.626 -5.148 21.864 1.00 89.69 221 PHE A CA 1
ATOM 1686 C C . PHE A 1 221 ? -9.466 -5.502 22.802 1.00 89.69 221 PHE A C 1
ATOM 1688 O O . PHE A 1 221 ? -8.360 -5.000 22.604 1.00 89.69 221 PHE A O 1
ATOM 1695 N N . ASP A 1 222 ? -9.659 -6.446 23.721 1.00 91.25 222 ASP A N 1
ATOM 1696 C CA . ASP A 1 222 ? -8.639 -6.841 24.694 1.00 91.25 222 ASP A CA 1
ATOM 1697 C C . ASP A 1 222 ? -7.387 -7.428 24.032 1.00 91.25 222 ASP A C 1
ATOM 1699 O O . ASP A 1 222 ? -6.260 -7.063 24.387 1.00 91.25 222 ASP A O 1
ATOM 1703 N N . ARG A 1 223 ? -7.546 -8.272 23.002 1.00 90.25 223 ARG A N 1
ATOM 1704 C CA . ARG A 1 223 ? -6.407 -8.787 22.218 1.00 90.25 223 ARG A CA 1
ATOM 1705 C C . ARG A 1 223 ? -5.617 -7.670 21.542 1.00 90.25 223 ARG A C 1
ATOM 1707 O O . ARG A 1 223 ? -4.386 -7.702 21.567 1.00 90.25 223 ARG A O 1
ATOM 1714 N N . ARG A 1 224 ? -6.299 -6.678 20.963 1.00 90.62 224 ARG A N 1
ATOM 1715 C CA . ARG A 1 224 ? -5.657 -5.516 20.327 1.00 90.62 224 ARG A CA 1
ATOM 1716 C C . ARG A 1 224 ? -4.924 -4.653 21.339 1.00 90.62 224 ARG A C 1
ATOM 1718 O O . ARG A 1 224 ? -3.777 -4.293 21.092 1.00 90.62 224 ARG A O 1
ATOM 1725 N N . ILE A 1 225 ? -5.549 -4.354 22.478 1.00 94.81 225 ILE A N 1
ATOM 1726 C CA . ILE A 1 225 ? -4.914 -3.605 23.568 1.00 94.81 225 ILE A CA 1
ATOM 1727 C C . ILE A 1 225 ? -3.656 -4.328 24.046 1.00 94.81 225 ILE A C 1
ATOM 1729 O O . ILE A 1 225 ? -2.587 -3.720 24.094 1.00 94.81 225 ILE A O 1
ATOM 1733 N N . LYS A 1 226 ? -3.752 -5.633 24.320 1.00 94.69 226 LYS A N 1
ATOM 1734 C CA . LYS A 1 226 ? -2.614 -6.450 24.752 1.00 94.69 226 LYS A CA 1
ATOM 1735 C C . LYS A 1 226 ? -1.483 -6.440 23.726 1.00 94.69 226 LYS A C 1
ATOM 1737 O O . LYS A 1 226 ? -0.328 -6.254 24.101 1.00 94.69 226 LYS A O 1
ATOM 1742 N N . TRP A 1 227 ? -1.806 -6.604 22.443 1.00 93.44 227 TRP A N 1
ATOM 1743 C CA . TRP A 1 227 ? -0.814 -6.571 21.369 1.00 93.44 227 TRP A CA 1
ATOM 1744 C C . TRP A 1 227 ? -0.110 -5.209 21.294 1.00 93.44 227 TRP A C 1
ATOM 1746 O O . TRP A 1 227 ? 1.118 -5.161 21.257 1.00 93.44 227 TRP A O 1
ATOM 1756 N N . LEU A 1 228 ? -0.856 -4.099 21.340 1.00 93.19 228 LEU A N 1
ATOM 1757 C CA . LEU A 1 228 ? -0.283 -2.748 21.264 1.00 93.19 228 LEU A CA 1
ATOM 1758 C C . LEU A 1 228 ? 0.585 -2.418 22.483 1.00 93.19 228 LEU A C 1
ATOM 1760 O O . LEU A 1 228 ? 1.643 -1.808 22.334 1.00 93.19 228 LEU A O 1
ATOM 1764 N N . LEU A 1 229 ? 0.156 -2.831 23.678 1.00 94.25 229 LEU A N 1
ATOM 1765 C CA . LEU A 1 229 ? 0.934 -2.647 24.899 1.00 94.25 229 LEU A CA 1
ATOM 1766 C C . LEU A 1 229 ? 2.239 -3.441 24.842 1.00 94.25 229 LEU A C 1
ATOM 1768 O O . LEU A 1 229 ? 3.293 -2.832 25.021 1.00 94.25 229 LEU A O 1
ATOM 1772 N N . ALA A 1 230 ? 2.188 -4.726 24.475 1.00 92.94 230 ALA A N 1
ATOM 1773 C CA . ALA A 1 230 ? 3.369 -5.586 24.362 1.00 92.94 230 ALA A CA 1
ATOM 1774 C C . ALA A 1 230 ? 4.430 -5.008 23.411 1.00 92.94 230 ALA A C 1
ATOM 1776 O O . ALA A 1 230 ? 5.618 -5.008 23.724 1.00 92.94 230 ALA A O 1
ATOM 1777 N N . HIS A 1 231 ? 4.005 -4.442 22.278 1.00 89.62 231 HIS A N 1
ATOM 1778 C CA . HIS A 1 231 ? 4.925 -3.815 21.327 1.00 89.62 231 HIS A CA 1
ATOM 1779 C C . HIS A 1 231 ? 5.459 -2.460 21.796 1.00 89.62 231 HIS A C 1
ATOM 1781 O O . HIS A 1 231 ? 6.499 -2.012 21.319 1.00 89.62 231 HIS A O 1
ATOM 1787 N N . SER A 1 232 ? 4.769 -1.807 22.732 1.00 92.06 232 SER A N 1
ATOM 1788 C CA . SER A 1 232 ? 5.201 -0.526 23.278 1.00 92.06 232 SER A CA 1
ATOM 1789 C C . SER A 1 232 ? 6.115 -0.653 24.494 1.00 92.06 232 SER A C 1
ATOM 1791 O O . SER A 1 232 ? 6.923 0.241 24.708 1.00 92.06 232 SER A O 1
ATOM 1793 N N . GLU A 1 233 ? 6.016 -1.717 25.298 1.00 87.75 233 GLU A N 1
ATOM 1794 C CA . GLU A 1 233 ? 6.678 -1.836 26.612 1.00 87.75 233 GLU A CA 1
ATOM 1795 C C . GLU A 1 233 ? 8.195 -1.606 26.573 1.00 87.75 233 GLU A C 1
ATOM 1797 O O . GLU A 1 233 ? 8.729 -0.881 27.413 1.00 87.75 233 GLU A O 1
ATOM 1802 N N . ALA A 1 234 ? 8.882 -2.156 25.570 1.00 82.19 234 ALA A N 1
ATOM 1803 C CA . ALA A 1 234 ? 10.331 -2.023 25.431 1.00 82.19 234 ALA A CA 1
ATOM 1804 C C . ALA A 1 234 ? 10.779 -0.645 24.899 1.00 82.19 234 ALA A C 1
ATOM 1806 O O . ALA A 1 234 ? 11.953 -0.285 25.021 1.00 82.19 234 ALA A O 1
ATOM 1807 N N . ASP A 1 235 ? 9.868 0.150 24.327 1.00 86.81 235 ASP A N 1
ATOM 1808 C CA . ASP A 1 235 ? 10.194 1.442 23.729 1.00 86.81 235 ASP A CA 1
ATOM 1809 C C . ASP A 1 235 ? 9.941 2.606 24.701 1.00 86.81 235 ASP A C 1
ATOM 1811 O O . ASP A 1 235 ? 8.809 2.971 25.049 1.00 86.81 235 ASP A O 1
ATOM 1815 N N . ARG A 1 236 ? 11.030 3.260 25.118 1.00 82.88 236 ARG A N 1
ATOM 1816 C CA . ARG A 1 236 ? 10.987 4.443 25.992 1.00 82.88 236 ARG A CA 1
ATOM 1817 C C . ARG A 1 236 ? 10.324 5.653 25.325 1.00 82.88 236 ARG A C 1
ATOM 1819 O O . ARG A 1 236 ? 9.792 6.508 26.029 1.00 82.88 236 ARG A O 1
ATOM 1826 N N . ARG A 1 237 ? 10.316 5.734 23.990 1.00 84.75 237 ARG A N 1
ATOM 1827 C CA . ARG A 1 237 ? 9.688 6.827 23.225 1.00 84.75 237 ARG A CA 1
ATOM 1828 C C . ARG A 1 237 ? 8.170 6.663 23.111 1.00 84.75 237 ARG A C 1
ATOM 1830 O O . ARG A 1 237 ? 7.482 7.620 22.768 1.00 84.75 237 ARG A O 1
ATOM 1837 N N . ALA A 1 238 ? 7.635 5.496 23.469 1.00 89.81 238 ALA A N 1
ATOM 1838 C CA . ALA A 1 238 ? 6.214 5.180 23.373 1.00 89.81 238 ALA A CA 1
ATOM 1839 C C . ALA A 1 238 ? 5.370 5.646 24.578 1.00 89.81 238 ALA A C 1
ATOM 1841 O O . ALA A 1 238 ? 4.218 5.240 24.703 1.00 89.81 238 ALA A O 1
ATOM 1842 N N . ASN A 1 239 ? 5.889 6.505 25.469 1.00 91.00 239 ASN A N 1
ATOM 1843 C CA . ASN A 1 239 ? 5.148 6.982 26.651 1.00 91.00 239 ASN A CA 1
ATOM 1844 C C . ASN A 1 239 ? 3.791 7.605 26.287 1.00 91.00 239 ASN A C 1
ATOM 1846 O O . ASN A 1 239 ? 2.758 7.156 26.774 1.00 91.00 239 ASN A O 1
ATOM 1850 N N . SER A 1 240 ? 3.766 8.579 25.373 1.00 90.12 240 SER A N 1
ATOM 1851 C CA . SER A 1 240 ? 2.515 9.231 24.956 1.00 90.12 240 SER A CA 1
ATOM 1852 C C . SER A 1 240 ? 1.569 8.289 24.200 1.00 90.12 240 SER A C 1
ATOM 1854 O O . SER A 1 240 ? 0.358 8.494 24.205 1.00 90.12 240 SER A O 1
ATOM 1856 N N . PHE A 1 241 ? 2.106 7.244 23.564 1.00 93.31 241 PHE A N 1
ATOM 1857 C CA . PHE A 1 241 ? 1.309 6.183 22.953 1.00 93.31 241 PHE A CA 1
ATOM 1858 C C . PHE A 1 241 ? 0.639 5.304 24.018 1.00 93.31 241 PHE A C 1
ATOM 1860 O O . PHE A 1 241 ? -0.570 5.083 23.961 1.00 93.31 241 PHE A O 1
ATOM 1867 N N . ARG A 1 242 ? 1.394 4.869 25.035 1.00 93.94 242 ARG A N 1
ATOM 1868 C CA . ARG A 1 242 ? 0.864 4.118 26.182 1.00 93.94 242 ARG A CA 1
ATOM 1869 C C . ARG A 1 242 ? -0.180 4.918 26.951 1.00 93.94 242 ARG A C 1
ATOM 1871 O O . ARG A 1 242 ? -1.233 4.378 27.265 1.00 93.94 242 ARG A O 1
ATOM 1878 N N . GLU A 1 243 ? 0.062 6.205 27.194 1.00 91.56 243 GLU A N 1
ATOM 1879 C CA . GLU A 1 243 ? -0.927 7.102 27.806 1.00 91.56 243 GLU A CA 1
ATOM 1880 C C . GLU A 1 243 ? -2.221 7.159 26.985 1.00 91.56 243 GLU A C 1
ATOM 1882 O O . GLU A 1 243 ? -3.310 7.095 27.550 1.00 91.56 243 GLU A O 1
ATOM 1887 N N . ALA A 1 244 ? -2.127 7.213 25.652 1.00 93.00 244 ALA A N 1
ATOM 1888 C CA . ALA A 1 244 ? -3.308 7.163 24.797 1.00 93.00 244 ALA A CA 1
ATOM 1889 C C . ALA A 1 244 ? -4.067 5.838 24.926 1.00 93.00 244 ALA A C 1
ATOM 1891 O O . ALA A 1 244 ? -5.291 5.854 25.017 1.00 93.00 244 ALA A O 1
ATOM 1892 N N . ILE A 1 245 ? -3.359 4.704 24.987 1.00 94.62 245 ILE A N 1
ATOM 1893 C CA . ILE A 1 245 ? -3.980 3.396 25.237 1.00 94.62 245 ILE A CA 1
ATOM 1894 C C . ILE A 1 245 ? -4.702 3.384 26.586 1.00 94.62 245 ILE A C 1
ATOM 1896 O O . ILE A 1 245 ? -5.839 2.930 26.653 1.00 94.62 245 ILE A O 1
ATOM 1900 N N . GLN A 1 246 ? -4.094 3.925 27.642 1.00 93.56 246 GLN A N 1
ATOM 1901 C CA . GLN A 1 246 ? -4.729 3.992 28.961 1.00 93.56 246 GLN A CA 1
ATOM 1902 C C . GLN A 1 246 ? -6.011 4.829 28.944 1.00 93.56 246 GLN A C 1
ATOM 1904 O O . GLN A 1 246 ? -7.008 4.435 29.542 1.00 93.56 246 GLN A O 1
ATOM 1909 N N . ILE A 1 247 ? -6.031 5.938 28.200 1.00 94.00 247 ILE A N 1
ATOM 1910 C CA . ILE A 1 247 ? -7.251 6.734 28.010 1.00 94.00 247 ILE A CA 1
ATOM 1911 C C . ILE A 1 247 ? -8.311 5.937 27.235 1.00 94.00 247 ILE A C 1
ATOM 1913 O O . ILE A 1 247 ? -9.488 5.986 27.584 1.00 94.00 247 ILE A O 1
ATOM 1917 N N . ILE A 1 248 ? -7.915 5.174 26.211 1.00 94.31 248 ILE A N 1
ATOM 1918 C CA . ILE A 1 248 ? -8.828 4.311 25.443 1.00 94.31 248 ILE A CA 1
ATOM 1919 C C . ILE A 1 248 ? -9.456 3.237 26.341 1.00 94.31 248 ILE A C 1
ATOM 1921 O O . ILE A 1 248 ? -10.670 3.041 26.295 1.00 94.31 248 ILE A O 1
ATOM 1925 N N . ILE A 1 249 ? -8.650 2.584 27.184 1.00 94.50 249 ILE A N 1
ATOM 1926 C CA . ILE A 1 249 ? -9.119 1.615 28.184 1.00 94.50 249 ILE A CA 1
ATOM 1927 C C . ILE A 1 249 ? -10.070 2.301 29.173 1.00 94.50 249 ILE A C 1
ATOM 1929 O O . ILE A 1 249 ? -11.159 1.791 29.430 1.00 94.50 249 ILE A O 1
ATOM 1933 N N . ALA A 1 250 ? -9.705 3.483 29.683 1.00 93.69 250 ALA A N 1
ATOM 1934 C CA . ALA A 1 250 ? -10.528 4.237 30.626 1.00 93.69 250 ALA A CA 1
ATOM 1935 C C . ALA A 1 250 ? -11.909 4.579 30.043 1.00 93.69 250 ALA A C 1
ATOM 1937 O O . ALA A 1 250 ? -12.921 4.370 30.704 1.00 93.69 250 ALA A O 1
ATOM 1938 N N . LEU A 1 251 ? -11.972 5.015 28.781 1.00 92.62 251 LEU A N 1
ATOM 1939 C CA . LEU A 1 251 ? -13.220 5.345 28.076 1.00 92.62 251 LEU A CA 1
ATOM 1940 C C . LEU A 1 251 ? -14.147 4.137 27.824 1.00 92.62 251 LEU A C 1
ATOM 1942 O O . LEU A 1 251 ? -15.338 4.337 27.541 1.00 92.62 251 LEU A O 1
ATOM 1946 N N . ARG A 1 252 ? -13.619 2.908 27.914 1.00 92.12 252 ARG A N 1
ATOM 1947 C CA . ARG A 1 252 ? -14.367 1.644 27.788 1.00 92.12 252 ARG A CA 1
ATOM 1948 C C . ARG A 1 252 ? -14.591 0.918 29.118 1.00 92.12 252 ARG A C 1
ATOM 1950 O O . ARG A 1 252 ? -15.037 -0.225 29.097 1.00 92.12 252 ARG A O 1
ATOM 1957 N N . ARG A 1 253 ? -14.315 1.544 30.269 1.00 91.94 253 ARG A N 1
ATOM 1958 C CA . ARG A 1 253 ? -14.648 0.931 31.565 1.00 91.94 253 ARG A CA 1
ATOM 1959 C C . ARG A 1 253 ? -16.144 0.580 31.618 1.00 91.94 253 ARG A C 1
ATOM 1961 O O . ARG A 1 253 ? -16.948 1.417 31.201 1.00 91.94 253 ARG A O 1
ATOM 1968 N N . PRO A 1 254 ? -16.525 -0.587 32.172 1.00 88.88 254 PRO A N 1
ATOM 1969 C CA . PRO A 1 254 ? -17.927 -1.010 32.250 1.00 88.88 254 PRO A CA 1
ATOM 1970 C C . PRO A 1 254 ? -18.840 0.018 32.930 1.00 88.88 254 PRO A C 1
ATOM 1972 O O . PRO A 1 254 ? -19.964 0.236 32.499 1.00 88.88 254 PRO A O 1
ATOM 1975 N N . GLU A 1 255 ? -18.327 0.714 33.947 1.00 90.38 255 GLU A N 1
ATOM 1976 C CA . GLU A 1 255 ? -19.036 1.766 34.694 1.00 90.38 255 GLU A CA 1
ATOM 1977 C C . GLU A 1 255 ? -19.416 2.985 33.839 1.00 90.38 255 GLU A C 1
ATOM 1979 O O . GLU A 1 255 ? -20.289 3.767 34.210 1.00 90.38 255 GLU A O 1
ATOM 1984 N N . LEU A 1 256 ? -18.746 3.164 32.699 1.00 90.62 256 LEU A N 1
ATOM 1985 C CA . LEU A 1 256 ? -19.002 4.247 31.760 1.00 90.62 256 LEU A CA 1
ATOM 1986 C C . LEU A 1 256 ? -19.862 3.796 30.576 1.00 90.62 256 LEU A C 1
ATOM 1988 O O . LEU A 1 256 ? -20.153 4.607 29.694 1.00 90.62 256 LEU A O 1
ATOM 1992 N N . ASP A 1 257 ? -20.234 2.520 30.497 1.00 86.06 257 ASP A N 1
ATOM 1993 C CA . ASP A 1 257 ? -20.975 2.018 29.350 1.00 86.06 257 ASP A CA 1
ATOM 1994 C C . ASP A 1 257 ? -22.371 2.658 29.245 1.00 86.06 257 ASP A C 1
ATOM 1996 O O . ASP A 1 257 ? -22.992 3.034 30.237 1.00 86.06 257 ASP A O 1
ATOM 2000 N N . GLY A 1 258 ? -22.833 2.886 28.015 1.00 82.88 258 GLY A N 1
ATOM 2001 C CA . GLY A 1 258 ? -24.089 3.600 27.742 1.00 82.88 258 GLY A CA 1
ATOM 2002 C C . GLY A 1 258 ? -24.082 5.119 28.006 1.00 82.88 258 GLY A C 1
ATOM 2003 O O . GLY A 1 258 ? -25.038 5.799 27.631 1.00 82.88 258 GLY A O 1
ATOM 2004 N N . LEU A 1 259 ? -23.021 5.690 28.590 1.00 91.06 259 LEU A N 1
ATOM 2005 C CA . LEU A 1 259 ? -22.903 7.140 28.791 1.00 91.06 259 LEU A CA 1
ATOM 2006 C C . LEU A 1 259 ? -22.461 7.874 27.515 1.00 91.06 259 LEU A C 1
ATOM 2008 O O . LEU A 1 259 ? -21.668 7.367 26.716 1.00 91.06 259 LEU A O 1
ATOM 2012 N N . THR A 1 260 ? -22.916 9.120 27.354 1.00 91.62 260 THR A N 1
ATOM 2013 C CA . THR A 1 260 ? -22.444 10.007 26.281 1.00 91.62 260 THR A CA 1
ATOM 2014 C C . THR A 1 260 ? -20.974 10.371 26.479 1.00 91.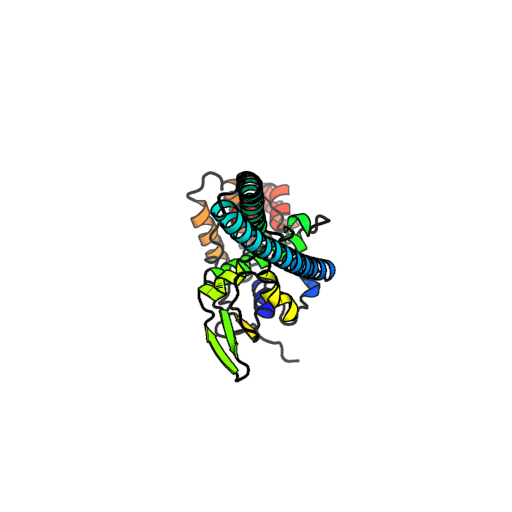62 260 THR A C 1
ATOM 2016 O O . THR A 1 260 ? -20.468 10.385 27.602 1.00 91.62 260 THR A O 1
ATOM 2019 N N . PHE A 1 261 ? -20.274 10.710 25.391 1.00 91.19 261 PHE A N 1
ATOM 2020 C CA . PHE A 1 261 ? -18.863 11.096 25.468 1.00 91.19 261 PHE A CA 1
ATOM 2021 C C . PHE A 1 261 ? -18.622 12.274 26.424 1.00 91.19 261 PHE A C 1
ATOM 2023 O O . PHE A 1 261 ? -17.696 12.211 27.223 1.00 9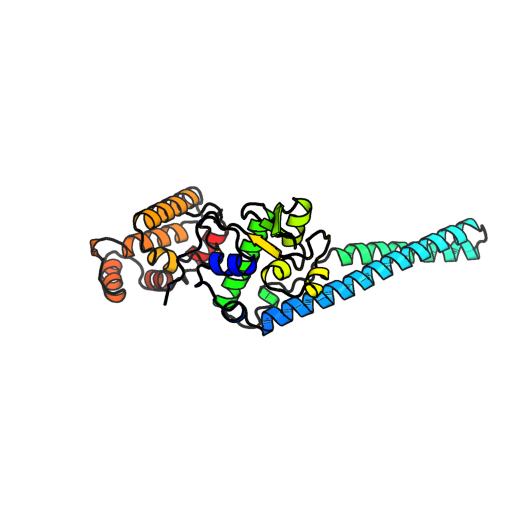1.19 261 PHE A O 1
ATOM 2030 N N . GLU A 1 262 ? -19.488 13.290 26.418 1.00 93.19 262 GLU A N 1
ATOM 2031 C CA . GLU A 1 262 ? -19.382 14.430 27.339 1.00 93.19 262 GLU A CA 1
ATOM 2032 C C . GLU A 1 262 ? -19.496 13.999 28.806 1.00 93.19 262 GLU A C 1
ATOM 2034 O O . GLU A 1 262 ? -18.710 14.435 29.644 1.00 93.19 262 GLU A O 1
ATOM 2039 N N . ARG A 1 263 ? -20.389 13.051 29.119 1.00 91.44 263 ARG A N 1
ATOM 2040 C CA . ARG A 1 263 ? -20.520 12.537 30.485 1.00 91.44 263 ARG A CA 1
ATOM 2041 C C . ARG A 1 263 ? -19.325 11.680 30.903 1.00 91.44 263 ARG A C 1
ATOM 2043 O O . ARG A 1 263 ? -18.874 11.774 32.042 1.00 91.44 263 ARG A O 1
ATOM 2050 N N . LYS A 1 264 ? -18.784 10.874 29.982 1.00 93.19 264 LYS A N 1
ATOM 2051 C CA . LYS A 1 264 ? -17.529 10.133 30.197 1.00 93.19 264 LYS A CA 1
ATOM 2052 C C . LYS A 1 264 ? -16.371 11.089 30.463 1.00 93.19 264 LYS A C 1
ATOM 2054 O O . LYS A 1 264 ? -15.598 10.854 31.387 1.00 93.19 264 LYS A O 1
ATOM 2059 N N . LYS A 1 265 ? -16.284 12.166 29.677 1.00 94.00 265 LYS A N 1
ATOM 2060 C CA . LYS A 1 265 ? -15.282 13.224 29.812 1.00 94.00 265 LYS A CA 1
ATOM 2061 C C . LYS A 1 265 ? -15.345 13.820 31.214 1.00 94.00 265 LYS A C 1
ATOM 2063 O O . LYS A 1 265 ? -14.376 13.687 31.940 1.00 94.00 265 LYS A O 1
ATOM 2068 N N . GLU A 1 266 ? -16.507 14.309 31.655 1.00 91.56 266 GLU A N 1
ATOM 2069 C CA . GLU A 1 266 ? -16.699 14.866 33.007 1.00 91.56 266 GLU A CA 1
ATOM 2070 C C . GLU A 1 266 ? -16.234 13.942 34.145 1.00 91.56 266 GLU A C 1
ATOM 2072 O O . GLU A 1 266 ? -15.687 14.414 35.144 1.00 91.56 266 GLU A O 1
ATOM 2077 N N . ILE A 1 267 ? -16.479 12.633 34.029 1.00 92.38 267 ILE A N 1
ATOM 2078 C CA . ILE A 1 267 ? -16.064 11.650 35.038 1.00 92.38 267 ILE A CA 1
ATOM 2079 C C . ILE A 1 267 ? -14.542 11.475 35.010 1.00 92.38 267 ILE A C 1
ATOM 2081 O O . ILE A 1 267 ? -13.884 11.612 36.039 1.00 92.38 267 ILE A O 1
ATOM 2085 N N . LEU A 1 268 ? -13.971 11.240 33.830 1.00 92.94 268 LEU A N 1
ATOM 2086 C CA . LEU A 1 268 ? -12.540 10.985 33.661 1.00 92.94 268 LEU A CA 1
ATOM 2087 C C . LEU A 1 268 ? -11.666 12.229 33.905 1.00 92.94 268 LEU A C 1
ATOM 2089 O O . LEU A 1 268 ? -10.526 12.100 34.353 1.00 92.94 268 LEU A O 1
ATOM 2093 N N . SER A 1 269 ? -12.186 13.440 33.695 1.00 90.88 269 SER A N 1
ATOM 2094 C CA . SER A 1 269 ? -11.495 14.690 34.040 1.00 90.88 269 SER A CA 1
ATOM 2095 C C . SER A 1 269 ? -11.252 14.801 35.548 1.00 90.88 269 SER A C 1
ATOM 2097 O O . SER A 1 269 ? -10.195 15.272 35.975 1.00 90.88 269 SER A O 1
ATOM 2099 N N . LYS A 1 270 ? -12.184 14.304 36.378 1.00 91.38 270 LYS A N 1
ATOM 2100 C CA . LYS A 1 270 ? -12.012 14.243 37.844 1.00 91.38 270 LYS A CA 1
ATOM 2101 C C . LYS A 1 270 ? -10.890 13.286 38.252 1.00 91.38 270 LYS A C 1
ATOM 2103 O O . LYS A 1 270 ? -10.261 13.491 39.286 1.00 91.38 270 LYS A O 1
ATOM 2108 N N . GLU A 1 271 ? -10.579 12.304 37.409 1.00 89.69 271 GLU A N 1
ATOM 2109 C CA . GLU A 1 271 ? -9.443 11.385 37.561 1.00 89.69 271 GLU A CA 1
ATOM 2110 C C . GLU A 1 271 ? -8.123 11.957 37.010 1.00 89.69 271 GLU A C 1
ATOM 2112 O O . GLU A 1 271 ? -7.135 11.235 36.883 1.00 89.69 271 GLU A O 1
ATOM 2117 N N . ARG A 1 272 ? -8.076 13.263 36.704 1.00 88.56 272 ARG A N 1
ATOM 2118 C CA . ARG A 1 272 ? -6.910 13.972 36.146 1.00 88.56 272 ARG A CA 1
ATOM 2119 C C . ARG A 1 272 ? -6.521 13.537 34.728 1.00 88.56 272 ARG A C 1
ATOM 2121 O O . ARG A 1 272 ? -5.385 13.766 34.306 1.00 88.56 272 ARG A O 1
ATOM 2128 N N . ILE A 1 273 ? -7.444 12.958 33.960 1.00 89.06 273 ILE A N 1
ATOM 2129 C CA . ILE A 1 273 ? -7.235 12.737 32.526 1.00 89.06 273 ILE A CA 1
ATOM 2130 C C . ILE A 1 273 ? -7.497 14.048 31.774 1.00 89.06 273 ILE A C 1
ATOM 2132 O O . ILE A 1 273 ? -8.483 14.731 32.016 1.00 89.06 273 ILE A O 1
ATOM 2136 N N . SER A 1 274 ? -6.606 14.421 30.853 1.00 89.81 274 SER A N 1
ATOM 2137 C CA . SER A 1 274 ? -6.726 15.674 30.094 1.00 89.81 274 SER A CA 1
ATOM 2138 C C . SER A 1 274 ? -7.862 15.634 29.065 1.00 89.81 274 SER A C 1
ATOM 2140 O O . SER A 1 274 ? -7.816 14.830 28.130 1.00 89.81 274 SER A O 1
ATOM 2142 N N . ASP A 1 275 ? -8.794 16.584 29.161 1.00 89.38 275 ASP A N 1
ATOM 2143 C CA . ASP A 1 275 ? -9.920 16.781 28.231 1.00 89.38 275 ASP A CA 1
ATOM 2144 C C . ASP A 1 275 ? -9.462 16.877 26.778 1.00 89.38 275 ASP A C 1
ATOM 2146 O O . ASP A 1 275 ? -9.920 16.121 25.924 1.00 89.38 275 ASP A O 1
ATOM 2150 N N . SER A 1 276 ? -8.461 17.721 26.509 1.00 88.81 276 SER A N 1
ATOM 2151 C CA . SER A 1 276 ? -7.905 17.887 25.162 1.00 88.81 276 SER A CA 1
ATOM 2152 C C . SER A 1 276 ? -7.368 16.573 24.583 1.00 88.81 276 SER A C 1
ATOM 2154 O O . SER A 1 276 ? -7.474 16.320 23.380 1.00 88.81 276 SER A O 1
ATOM 2156 N N . ARG A 1 277 ? -6.781 15.708 25.422 1.00 89.56 277 ARG A N 1
ATOM 2157 C CA . ARG A 1 277 ? -6.309 14.390 24.976 1.00 89.56 277 ARG A CA 1
ATOM 2158 C C . ARG A 1 277 ? -7.477 13.443 24.733 1.00 89.56 277 ARG A C 1
ATOM 2160 O O . ARG A 1 277 ? -7.470 12.770 23.705 1.00 89.56 277 ARG A O 1
ATOM 2167 N N . MET A 1 278 ? -8.471 13.418 25.621 1.00 92.75 278 MET A N 1
ATOM 2168 C CA . MET A 1 278 ? -9.681 12.609 25.448 1.00 92.75 278 MET A CA 1
ATOM 2169 C C . MET A 1 278 ? -10.412 12.963 24.154 1.00 92.75 278 MET A C 1
ATOM 2171 O O . MET A 1 278 ? -10.759 12.065 23.394 1.00 92.75 278 MET A O 1
ATOM 2175 N N . GLU A 1 279 ? -10.570 14.251 23.852 1.00 91.50 279 GLU A N 1
ATOM 2176 C CA . GLU A 1 279 ? -11.207 14.728 22.620 1.00 91.50 279 GLU A CA 1
ATOM 2177 C C . GLU A 1 279 ? -10.439 14.285 21.373 1.00 91.50 279 GLU A C 1
ATOM 2179 O O . GLU A 1 279 ? -11.025 13.705 20.459 1.00 91.50 279 GLU A O 1
ATOM 2184 N N . LYS A 1 280 ? -9.111 14.457 21.348 1.00 88.06 280 LYS A N 1
ATOM 2185 C CA . LYS A 1 280 ? -8.275 14.003 20.221 1.00 88.06 280 LYS A CA 1
ATOM 2186 C C . LYS A 1 280 ? -8.313 12.485 20.035 1.00 88.06 280 LYS A C 1
ATOM 2188 O O . LYS A 1 280 ? -8.293 12.006 18.901 1.00 88.06 280 LYS A O 1
ATOM 2193 N N . ILE A 1 281 ? -8.363 11.730 21.131 1.00 91.25 281 ILE A N 1
ATOM 2194 C CA . ILE A 1 281 ? -8.443 10.265 21.122 1.00 91.25 281 ILE A CA 1
ATOM 2195 C C . ILE A 1 281 ? -9.809 9.804 20.608 1.00 91.25 281 ILE A C 1
ATOM 2197 O O . ILE A 1 281 ? -9.863 8.971 19.701 1.00 91.25 281 ILE A O 1
ATOM 2201 N N . HIS A 1 282 ? -10.893 10.392 21.115 1.00 89.12 282 HIS A N 1
ATOM 2202 C CA . HIS A 1 282 ? -12.264 10.131 20.680 1.00 89.12 282 HIS A CA 1
ATOM 2203 C C . HIS A 1 282 ? -12.521 10.553 19.227 1.00 89.12 282 HIS A C 1
ATOM 2205 O O . HIS A 1 282 ? -13.307 9.911 18.536 1.00 89.12 282 HIS A O 1
ATOM 2211 N N . ALA A 1 283 ? -11.842 11.589 18.737 1.00 82.19 283 ALA A N 1
ATOM 2212 C CA . ALA A 1 283 ? -11.899 12.007 17.338 1.00 82.19 283 ALA A CA 1
ATOM 2213 C C . ALA A 1 283 ? -10.986 11.176 16.410 1.00 82.19 283 ALA A C 1
ATOM 2215 O O . ALA A 1 283 ? -11.092 11.279 15.191 1.00 82.19 283 ALA A O 1
ATOM 2216 N N . GLY A 1 284 ? -10.090 10.340 16.948 1.00 81.88 284 GLY A N 1
ATOM 2217 C CA . GLY A 1 284 ? -9.187 9.508 16.139 1.00 81.88 284 GLY A CA 1
ATOM 2218 C C . GLY A 1 284 ? -7.971 10.247 15.568 1.00 81.88 284 GLY A C 1
ATOM 2219 O O . GLY A 1 284 ? -7.253 9.702 14.729 1.00 81.88 284 GLY A O 1
ATOM 2220 N N . VAL A 1 285 ? -7.723 11.479 16.016 1.00 80.94 285 VAL A N 1
ATOM 2221 C CA . VAL A 1 285 ? -6.707 12.390 15.458 1.00 80.94 285 VAL A CA 1
ATOM 2222 C C . VAL A 1 285 ? -5.499 12.570 16.378 1.00 80.94 285 VAL A C 1
ATOM 2224 O O . VAL A 1 285 ? -4.695 13.474 16.173 1.00 80.94 285 VAL A O 1
ATOM 2227 N N . TYR A 1 286 ? -5.340 11.733 17.408 1.00 85.81 286 TYR A N 1
ATOM 2228 C CA . TYR A 1 286 ? -4.242 11.883 18.363 1.00 85.81 286 TYR A CA 1
ATOM 2229 C C . TYR A 1 286 ? -2.878 11.523 17.728 1.00 85.81 286 TYR A C 1
ATOM 2231 O O . TYR A 1 286 ? -2.630 10.344 17.448 1.00 85.81 286 TYR A O 1
ATOM 2239 N N . PRO A 1 287 ? -1.954 12.491 17.516 1.00 82.31 287 PRO A N 1
ATOM 2240 C CA . PRO A 1 287 ? -0.761 12.254 16.699 1.00 82.31 287 PRO A CA 1
ATOM 2241 C C . PRO A 1 287 ? 0.200 11.229 17.294 1.00 82.31 287 PRO A C 1
ATOM 2243 O O . PRO A 1 287 ? 0.749 10.416 16.558 1.00 82.31 287 PRO A O 1
ATOM 2246 N N . ALA A 1 288 ? 0.384 11.222 18.618 1.00 85.31 288 ALA A N 1
ATOM 2247 C CA . ALA A 1 288 ? 1.267 10.253 19.265 1.00 85.31 288 ALA A CA 1
ATOM 2248 C C . ALA A 1 288 ? 0.761 8.812 19.090 1.00 85.31 288 ALA A C 1
ATOM 2250 O O . ALA A 1 288 ? 1.570 7.905 18.923 1.00 85.31 288 ALA A O 1
ATOM 2251 N N . PHE A 1 289 ? -0.563 8.614 19.044 1.00 87.88 289 PHE A N 1
ATOM 2252 C CA . PHE A 1 289 ? -1.148 7.311 18.740 1.00 87.88 289 PHE A CA 1
ATOM 2253 C C . PHE A 1 289 ? -0.869 6.904 17.288 1.00 87.88 289 PHE A C 1
ATOM 2255 O O . PHE A 1 289 ? -0.226 5.891 17.018 1.00 87.88 289 PHE A O 1
ATOM 2262 N N . ASN A 1 290 ? -1.281 7.758 16.350 1.00 81.44 290 ASN A N 1
ATOM 2263 C CA . ASN A 1 290 ? -1.219 7.468 14.919 1.00 81.44 290 ASN A CA 1
ATOM 2264 C C . ASN A 1 290 ? 0.219 7.376 14.378 1.00 81.44 290 ASN A C 1
ATOM 2266 O O . ASN A 1 290 ? 0.469 6.629 13.435 1.00 81.44 290 ASN A O 1
ATOM 2270 N N . ASN A 1 291 ? 1.170 8.128 14.939 1.00 82.00 291 ASN A N 1
ATOM 2271 C CA . ASN A 1 291 ? 2.571 8.082 14.516 1.00 82.00 291 ASN A CA 1
ATOM 2272 C C . ASN A 1 291 ? 3.281 6.829 15.024 1.00 82.00 291 ASN A C 1
ATOM 2274 O O . ASN A 1 291 ? 4.097 6.268 14.295 1.00 82.00 291 ASN A O 1
ATOM 2278 N N . TYR A 1 292 ? 2.965 6.381 16.240 1.00 87.56 292 TYR A N 1
ATOM 2279 C CA . TYR A 1 292 ? 3.582 5.189 16.808 1.00 87.56 292 TYR A CA 1
ATOM 2280 C C . TYR A 1 292 ? 3.129 3.912 16.095 1.00 87.56 292 TYR A C 1
ATOM 2282 O O . TYR A 1 292 ? 3.962 3.075 15.768 1.00 87.56 292 TYR A O 1
ATOM 2290 N N . LEU A 1 293 ? 1.841 3.809 15.733 1.00 84.00 293 LEU A N 1
ATOM 2291 C CA . LEU A 1 293 ? 1.318 2.680 14.949 1.00 84.00 293 LEU A CA 1
ATOM 2292 C C . LEU A 1 293 ? 2.095 2.420 13.650 1.00 84.00 293 LEU A C 1
ATOM 2294 O O . LEU A 1 293 ? 2.204 1.276 13.221 1.00 84.00 293 LEU A O 1
ATOM 2298 N N . ARG A 1 294 ? 2.675 3.459 13.034 1.00 76.00 294 ARG A N 1
ATOM 2299 C CA . ARG A 1 294 ? 3.473 3.323 11.799 1.00 76.00 294 ARG A CA 1
ATOM 2300 C C . ARG A 1 294 ? 4.770 2.542 12.000 1.00 76.00 294 ARG A C 1
ATOM 2302 O O . ARG A 1 294 ? 5.357 2.095 11.023 1.00 76.00 294 ARG A O 1
ATOM 2309 N N . GLN A 1 295 ? 5.238 2.441 13.238 1.00 79.81 295 GLN A N 1
ATOM 2310 C CA . GLN A 1 295 ? 6.475 1.752 13.599 1.00 79.81 295 GLN A CA 1
ATOM 2311 C C . GLN A 1 295 ? 6.216 0.290 13.974 1.00 79.81 295 GLN A C 1
ATOM 2313 O O . GLN A 1 295 ? 7.161 -0.483 14.106 1.00 79.81 295 GLN A O 1
ATOM 2318 N N . LEU A 1 296 ? 4.947 -0.090 14.144 1.00 80.38 296 LEU A N 1
ATOM 2319 C CA . LEU A 1 296 ? 4.561 -1.417 14.591 1.00 80.38 296 LEU A CA 1
ATOM 2320 C C . LEU A 1 296 ? 4.399 -2.392 13.415 1.00 80.38 296 LEU A C 1
ATOM 2322 O O . LEU A 1 296 ? 4.027 -1.977 12.311 1.00 80.38 296 LEU A O 1
ATOM 2326 N N . PRO A 1 297 ? 4.615 -3.702 13.637 1.00 70.19 297 PRO A N 1
ATOM 2327 C CA . PRO A 1 297 ? 4.365 -4.740 12.642 1.00 70.19 297 PRO A CA 1
ATOM 2328 C C . PRO A 1 297 ? 2.855 -4.979 12.477 1.00 70.19 297 PRO A C 1
ATOM 2330 O O . PRO A 1 297 ? 2.319 -6.031 12.793 1.00 70.19 297 PRO A O 1
ATOM 2333 N N . MET A 1 298 ? 2.140 -3.990 11.936 1.00 74.00 298 MET A N 1
ATOM 2334 C CA . MET A 1 298 ? 0.671 -3.959 11.863 1.00 74.00 298 MET A CA 1
ATOM 2335 C C . MET A 1 298 ? 0.041 -5.061 10.989 1.00 74.00 298 MET A C 1
ATOM 2337 O O . MET A 1 298 ? -1.177 -5.187 10.934 1.00 74.00 298 MET A O 1
ATOM 2341 N N . HIS A 1 299 ? 0.850 -5.873 10.308 1.00 64.06 299 HIS A N 1
ATOM 2342 C CA . HIS A 1 299 ? 0.405 -7.083 9.617 1.00 64.06 299 HIS A CA 1
ATOM 2343 C C . HIS A 1 299 ? 0.096 -8.241 10.584 1.00 64.06 299 HIS A C 1
ATOM 2345 O O . HIS A 1 299 ? -0.646 -9.146 10.210 1.00 64.06 299 HIS A O 1
ATOM 2351 N N . GLU A 1 300 ? 0.626 -8.193 11.809 1.00 69.25 300 GLU A N 1
ATOM 2352 C CA . GLU A 1 300 ? 0.325 -9.115 12.912 1.00 69.25 300 GLU A CA 1
ATOM 2353 C C . GLU A 1 300 ? -0.794 -8.586 13.826 1.00 69.25 300 GLU A C 1
ATOM 2355 O O . GLU A 1 300 ? -1.130 -9.219 14.827 1.00 69.25 300 GLU A O 1
ATOM 2360 N N . PHE A 1 301 ? -1.365 -7.416 13.506 1.00 75.56 301 PHE A N 1
ATOM 2361 C CA . PHE A 1 301 ? -2.399 -6.789 14.321 1.00 75.56 301 PHE A CA 1
ATOM 2362 C C . PHE A 1 301 ? -3.711 -7.601 14.264 1.00 75.56 301 PHE A C 1
ATOM 2364 O O . PHE A 1 301 ? -4.213 -7.841 13.160 1.00 75.56 301 PHE A O 1
ATOM 2371 N N . PRO A 1 302 ? -4.266 -8.016 15.421 1.00 70.62 302 PRO A N 1
ATOM 2372 C CA . PRO A 1 302 ? -5.457 -8.865 15.485 1.00 70.62 302 PRO A CA 1
ATOM 2373 C C . PRO A 1 302 ? -6.772 -8.172 15.079 1.00 70.62 302 PRO A C 1
ATOM 2375 O O . PRO A 1 302 ? -6.921 -6.932 15.206 1.00 70.62 302 PRO A O 1
#

Radius of gyration: 26.43 Å; chains: 1; bounding box: 79×42×76 Å

Sequence (302 aa):
MREQLPLRPAEFVKIRDGYIAFLKRPAGTALTAIIPTSVLGAMASAAKRGRKRRNGLHLAQLASVVVVLLAVVLIAAQDRIAQGSGLVLLFAGGCTFVWARKRAKVRDEPEIEEILTEPDETLARNLRALDDFRKQIASGDISCVERLPDGNLKPVTKSALRAFLADHGTLLIVSRDQNLWQCIPHRPIPMSELLVKLGGRVAPALVTSRTLLDTADGDLFDRRIKWLLAHSEADRRANSFREAIQIIIALRRPELDGLTFERKKEILSKERISDSRMEKIHAGVYPAFNNYLRQLPMHEFP

Foldseek 3Di:
DDDDDPDDLPDWDFLQQVLCVLAVHDRPPDVCVQAPPLLVVVLLVLLVVLLVLLVVLVVQLVVLVVLLVCLVVLCVVPDPVSNVVSVVSNVVSVVSNVVSVVVNPDASQCPLVNSPPDPPLSNSLSVLLLLVSLVCQLVCVKFKWFQDPVRDTHGQDNQQSCLSVFRNVSCLRRPPDVVSVVSGPRDDDDPGTMITRCNPHHRLSSDFLQVLLVPPDPVLSVQQLVQQCVVCVVPPLLPVQVLLSVLSVQCPPPVCPPPDLVVSLVVVVVVVDDSVSSVCSNVRNRCSNSVVSVVDPSSPRD

Secondary structure (DSSP, 8-state):
--------TT--EEHHHHHHHHTTPPTT--GGGTS-HHHHHHHHHHHHHHHHHHHHHHHHHHHHHHHHHHHHHHHHT--HHHHHHHHHHHHHHHHHHHHHHHHTTS--PPPHHHH-SS--HHHHHHHHHHHHHHHHHHHTSSEEEEE-TTS-EEEPPHHHHHHHHSTTTTHHHH---HHHHTTSTT----SSEEEEE-TT---GGG--HHHHHT---HHHHHHHHHHHHHHHHT-GGGHHHHHHHHHHHHHT-GGGTT--HHHHHHHHHHTT--HHHHHHHHTT--HHHHHHHTTS-GGG--